Protein AF-A0A7S3V4F8-F1 (afdb_monomer_lite)

Secondary structure (DSSP, 8-state):
----------EEE--------S-S------PPPHHHHHHHHSSHHHHHHHHHTS-EEEEEEE------------S-TTTS------EEEEEEEE--TTS--SSEEEEEEEEEEEE-TTSSEEEEEEEEEEE-TT-SS-EEEEEEEEEEEEETTTEEEEEEEEEE-SPPSSTTHHHHHHHHHHHHHHHHHHHHHHHHS-S-----

pLDDT: mean 74.6, std 20.44, range [31.53, 96.88]

Foldseek 3Di:
DDPFDFDWDWDQDCLDDDPPDDDDDDPPPPPQALQNLLVLCQDQLLVVLLVVLAAFDWWDFDQDQPPPDPPVCVPDLPPDFDAPWRKTKIKGFHDDPQDPDHRKIKMWIKTFGTAHSVRQKTKIKIWMWIDDPVDPDIHTFKIKIWIWGQDVVRGITITIFMDTPDDDPDPPCRVVSRVVSRVSSVVSSCVSVVVVSDPDDDDD

Radius of gyration: 19.12 Å; chains: 1; bounding box: 37×50×63 Å

Structure (mmCIF, N/CA/C/O backbone):
data_AF-A0A7S3V4F8-F1
#
_entry.id   AF-A0A7S3V4F8-F1
#
loop_
_atom_site.group_PDB
_atom_site.id
_atom_site.type_symbol
_atom_site.label_atom_id
_atom_site.label_alt_id
_atom_site.label_comp_id
_atom_site.label_asym_id
_atom_site.label_entity_id
_atom_site.label_seq_id
_atom_site.pdbx_PDB_ins_code
_atom_site.Cartn_x
_atom_site.Cartn_y
_atom_site.Cartn_z
_atom_site.occupancy
_atom_site.B_iso_or_equiv
_atom_site.auth_seq_id
_atom_site.auth_comp_id
_atom_site.auth_asym_id
_atom_site.auth_atom_id
_atom_site.pdbx_PDB_model_num
ATOM 1 N N . MET A 1 1 ? 15.553 0.581 22.311 1.00 32.75 1 MET A N 1
ATOM 2 C CA . MET A 1 1 ? 16.187 0.552 20.976 1.00 32.75 1 MET A CA 1
ATOM 3 C C . MET A 1 1 ? 15.285 -0.262 20.060 1.00 32.75 1 MET A C 1
ATOM 5 O O . MET A 1 1 ? 15.054 -1.424 20.361 1.00 32.75 1 MET A O 1
ATOM 9 N N . ASN A 1 2 ? 14.688 0.353 19.035 1.00 31.88 2 ASN A N 1
ATOM 10 C CA . ASN A 1 2 ? 13.850 -0.362 18.067 1.00 31.88 2 ASN A CA 1
ATOM 11 C C . ASN A 1 2 ? 14.766 -1.037 17.042 1.00 31.88 2 ASN A C 1
ATOM 13 O O . ASN A 1 2 ? 15.431 -0.351 16.275 1.00 31.88 2 ASN A O 1
ATOM 17 N N . LEU A 1 3 ? 14.811 -2.368 17.051 1.00 31.53 3 LEU A N 1
ATOM 18 C CA . LEU A 1 3 ? 15.431 -3.153 15.988 1.00 31.53 3 LEU A CA 1
ATOM 19 C C . LEU A 1 3 ? 14.469 -3.162 14.796 1.00 31.53 3 LEU A C 1
ATOM 21 O O . LEU A 1 3 ? 13.492 -3.911 14.777 1.00 31.53 3 LEU A O 1
ATOM 25 N N . THR A 1 4 ? 14.712 -2.296 13.817 1.00 36.91 4 THR A N 1
ATOM 26 C CA . THR A 1 4 ? 14.101 -2.394 12.491 1.00 36.91 4 THR A CA 1
ATOM 27 C C . THR A 1 4 ? 14.706 -3.605 11.789 1.00 36.91 4 THR A C 1
ATOM 29 O O . THR A 1 4 ? 15.822 -3.570 11.281 1.00 36.91 4 THR A O 1
ATOM 32 N N . SER A 1 5 ? 13.986 -4.726 11.807 1.00 36.00 5 SER A N 1
ATOM 33 C CA . SER A 1 5 ? 14.316 -5.866 10.955 1.00 36.00 5 SER A CA 1
ATOM 34 C C . SER A 1 5 ? 13.999 -5.472 9.513 1.00 36.00 5 SER A C 1
ATOM 36 O O . SER A 1 5 ? 12.834 -5.308 9.154 1.00 36.00 5 SER A O 1
ATOM 38 N N . VAL A 1 6 ? 15.042 -5.252 8.713 1.00 33.81 6 VAL A N 1
ATOM 39 C CA . VAL A 1 6 ? 14.922 -5.017 7.273 1.00 33.81 6 VAL A CA 1
ATOM 40 C C . VAL A 1 6 ? 14.965 -6.381 6.599 1.00 33.81 6 VAL A C 1
ATOM 42 O O . VAL A 1 6 ? 16.020 -7.004 6.512 1.00 33.81 6 VAL A O 1
ATOM 45 N N . MET A 1 7 ? 13.807 -6.874 6.168 1.00 34.69 7 MET A N 1
ATOM 46 C CA . MET A 1 7 ? 13.731 -8.048 5.306 1.00 34.69 7 MET A CA 1
ATOM 47 C C . MET A 1 7 ? 13.745 -7.544 3.864 1.00 34.69 7 MET A C 1
ATOM 49 O O . MET A 1 7 ? 12.785 -6.926 3.425 1.00 34.69 7 MET A O 1
ATOM 53 N N . MET A 1 8 ? 14.859 -7.745 3.163 1.00 33.97 8 MET A N 1
ATOM 54 C CA . MET A 1 8 ? 14.978 -7.423 1.743 1.00 33.97 8 MET A CA 1
ATOM 55 C C . MET A 1 8 ? 14.565 -8.671 0.957 1.00 33.97 8 MET A C 1
ATOM 57 O O . MET A 1 8 ? 15.314 -9.645 0.908 1.00 33.97 8 MET A O 1
ATOM 61 N N . ILE A 1 9 ? 13.356 -8.674 0.396 1.00 37.34 9 ILE A N 1
ATOM 62 C CA . ILE A 1 9 ? 12.974 -9.637 -0.642 1.00 37.34 9 ILE A CA 1
ATOM 63 C C . ILE A 1 9 ? 13.172 -8.931 -1.979 1.00 37.34 9 ILE A C 1
ATOM 65 O O . ILE A 1 9 ? 12.583 -7.882 -2.212 1.00 37.34 9 ILE A O 1
ATOM 69 N N . THR A 1 10 ? 13.992 -9.506 -2.855 1.00 38.84 10 THR A N 1
ATOM 70 C CA . THR A 1 10 ? 14.096 -9.059 -4.245 1.00 38.84 10 THR A CA 1
ATOM 71 C C . THR A 1 10 ? 13.066 -9.824 -5.064 1.00 38.84 10 THR A C 1
ATOM 73 O O . THR A 1 10 ? 13.239 -11.015 -5.320 1.00 38.84 10 THR A O 1
ATOM 76 N N . ILE A 1 11 ? 11.989 -9.153 -5.468 1.00 40.69 11 ILE A N 1
ATOM 77 C CA . ILE A 1 11 ? 11.059 -9.689 -6.466 1.00 40.69 11 ILE A CA 1
ATOM 78 C C . ILE A 1 11 ? 11.562 -9.235 -7.835 1.00 40.69 11 ILE A C 1
ATOM 80 O O . ILE A 1 11 ? 11.620 -8.037 -8.102 1.00 40.69 11 ILE A O 1
ATOM 84 N N . THR A 1 12 ? 11.954 -10.187 -8.682 1.00 43.12 12 THR A N 1
ATOM 85 C CA . THR A 1 12 ? 12.305 -9.930 -10.082 1.00 43.12 12 THR A CA 1
ATOM 86 C C . THR A 1 12 ? 11.068 -10.165 -10.935 1.00 43.12 12 THR A C 1
ATOM 88 O O . THR A 1 12 ? 10.694 -11.311 -11.184 1.00 43.12 12 THR A O 1
ATOM 91 N N . VAL A 1 13 ? 10.425 -9.087 -11.383 1.00 43.47 13 VAL A N 1
ATOM 92 C CA . VAL A 1 13 ? 9.388 -9.188 -12.416 1.00 43.47 13 VAL A CA 1
ATOM 93 C C . VAL A 1 13 ? 10.090 -9.137 -13.767 1.00 43.47 13 VAL A C 1
ATOM 95 O O . VAL A 1 13 ? 10.493 -8.069 -14.232 1.00 43.47 13 VAL A O 1
ATOM 98 N N . VAL A 1 14 ? 10.263 -10.304 -14.392 1.00 42.47 14 VAL A N 1
ATOM 99 C CA . VAL A 1 14 ? 10.733 -10.386 -15.778 1.00 42.47 14 VAL A CA 1
ATOM 100 C C . VAL A 1 14 ? 9.547 -10.054 -16.675 1.00 42.47 14 VAL A C 1
ATOM 102 O O . VAL A 1 14 ? 8.737 -10.917 -17.005 1.00 42.47 14 VAL A O 1
ATOM 105 N N . VAL A 1 15 ? 9.420 -8.783 -17.049 1.00 45.84 15 VAL A N 1
ATOM 106 C CA . VAL A 1 15 ? 8.567 -8.409 -18.178 1.00 45.84 15 VAL A CA 1
ATOM 107 C C . VAL A 1 15 ? 9.266 -8.965 -19.416 1.00 45.84 15 VAL A C 1
ATOM 109 O O . VAL A 1 15 ? 10.414 -8.605 -19.674 1.00 45.84 15 VAL A O 1
ATOM 112 N N . GLY A 1 16 ? 8.631 -9.922 -20.099 1.00 39.41 16 GLY A N 1
ATOM 113 C CA . GLY A 1 16 ? 9.233 -10.645 -21.221 1.00 39.41 16 GLY A CA 1
ATOM 114 C C . GLY A 1 16 ? 9.898 -9.696 -22.217 1.00 39.41 16 GLY A C 1
ATOM 115 O O . GLY A 1 16 ? 9.325 -8.664 -22.571 1.00 39.41 16 GLY A O 1
ATOM 116 N N . ALA A 1 17 ? 11.122 -10.034 -22.629 1.00 43.44 17 ALA A N 1
ATOM 117 C CA . ALA A 1 17 ? 11.846 -9.296 -23.652 1.00 43.44 17 ALA A CA 1
ATOM 118 C C . ALA A 1 17 ? 10.975 -9.219 -24.913 1.00 43.44 17 ALA A C 1
ATOM 120 O O . ALA A 1 17 ? 10.603 -10.241 -25.484 1.00 43.44 17 ALA A O 1
ATOM 121 N N . PHE A 1 18 ? 10.598 -8.003 -25.298 1.00 43.12 18 PHE A N 1
ATOM 122 C CA . PHE A 1 18 ? 9.843 -7.764 -26.517 1.00 43.12 18 PHE A CA 1
ATOM 123 C C . PHE A 1 18 ? 10.835 -7.794 -27.681 1.00 43.12 18 PHE A C 1
ATOM 125 O O . PHE A 1 18 ? 11.724 -6.942 -27.746 1.00 43.12 18 PHE A O 1
ATOM 132 N N . ASP A 1 19 ? 10.723 -8.787 -28.565 1.00 41.59 19 ASP A N 1
ATOM 133 C CA . ASP A 1 19 ? 11.557 -8.879 -29.763 1.00 41.59 19 ASP A CA 1
ATOM 134 C C . ASP A 1 19 ? 11.310 -7.652 -30.652 1.00 41.59 19 ASP A C 1
ATOM 136 O O . ASP A 1 19 ? 10.277 -7.504 -31.306 1.00 41.59 19 ASP A O 1
ATOM 140 N N . ALA A 1 20 ? 12.274 -6.731 -30.650 1.00 46.78 20 ALA A N 1
ATOM 141 C CA . ALA A 1 20 ? 12.221 -5.441 -31.335 1.00 46.78 20 ALA A CA 1
ATOM 142 C C . ALA A 1 20 ? 12.502 -5.558 -32.847 1.00 46.78 20 ALA A C 1
ATOM 144 O O . ALA A 1 20 ? 13.250 -4.762 -33.413 1.00 46.78 20 ALA A O 1
ATOM 145 N N . ALA A 1 21 ? 11.933 -6.565 -33.509 1.00 48.44 21 ALA A N 1
ATOM 146 C CA . ALA A 1 21 ? 12.265 -6.913 -34.884 1.00 48.44 21 ALA A CA 1
ATOM 147 C C . ALA A 1 21 ? 11.055 -6.866 -35.828 1.00 48.44 21 ALA A C 1
ATOM 149 O O . ALA A 1 21 ? 10.835 -7.821 -36.554 1.00 48.44 21 ALA A O 1
ATOM 150 N N . THR A 1 22 ? 10.308 -5.755 -35.878 1.00 48.31 22 THR A N 1
ATOM 151 C CA . THR A 1 22 ? 9.497 -5.397 -37.065 1.00 48.31 22 THR A CA 1
ATOM 152 C C . THR A 1 22 ? 9.082 -3.915 -37.090 1.00 48.31 22 THR A C 1
ATOM 154 O O . THR A 1 22 ? 8.238 -3.496 -36.308 1.00 48.31 22 THR A O 1
ATOM 157 N N . SER A 1 23 ? 9.617 -3.183 -38.078 1.00 42.44 23 SER A N 1
ATOM 158 C CA . SER A 1 23 ? 8.915 -2.237 -38.975 1.00 42.44 23 SER A CA 1
ATOM 159 C C . SER A 1 23 ? 8.324 -0.914 -38.434 1.00 42.44 23 SER A C 1
ATOM 161 O O . SER A 1 23 ? 7.147 -0.830 -38.096 1.00 42.44 23 SER A O 1
ATOM 163 N N . ASP A 1 24 ? 9.125 0.157 -38.501 1.00 48.34 24 ASP A N 1
ATOM 164 C CA . ASP A 1 24 ? 8.878 1.474 -39.141 1.00 48.34 24 ASP A CA 1
ATOM 165 C C . ASP A 1 24 ? 7.510 2.189 -39.083 1.00 48.34 24 ASP A C 1
ATOM 167 O O . ASP A 1 24 ? 7.263 3.065 -39.902 1.00 48.34 24 ASP A O 1
ATOM 171 N N . HIS A 1 25 ? 6.659 1.951 -38.084 1.00 48.62 25 HIS A N 1
ATOM 172 C CA . HIS A 1 25 ? 5.619 2.900 -37.636 1.00 48.62 25 HIS A CA 1
ATOM 173 C C . HIS A 1 25 ? 5.329 2.687 -36.139 1.00 48.62 25 HIS A C 1
ATOM 175 O O . HIS A 1 25 ? 4.234 2.313 -35.721 1.00 48.62 25 HIS A O 1
ATOM 181 N N . PHE A 1 26 ? 6.348 2.890 -35.300 1.00 44.06 26 PHE A N 1
ATOM 182 C CA . PHE A 1 26 ? 6.209 2.752 -33.852 1.00 44.06 26 PHE A CA 1
ATOM 183 C C . PHE A 1 26 ? 5.541 3.992 -33.243 1.00 44.06 26 PHE A C 1
ATOM 185 O O . PHE A 1 26 ? 6.190 5.006 -32.987 1.00 44.06 26 PHE A O 1
ATOM 192 N N . ASN A 1 27 ? 4.254 3.864 -32.901 1.00 43.91 27 ASN A N 1
ATOM 193 C CA . ASN A 1 27 ? 3.774 4.419 -31.635 1.00 43.91 27 ASN A CA 1
ATOM 194 C C . ASN A 1 27 ? 4.761 3.931 -30.573 1.00 43.91 27 ASN A C 1
ATOM 196 O O . ASN A 1 27 ? 4.851 2.723 -30.355 1.00 43.91 27 ASN A O 1
ATOM 200 N N . SER A 1 28 ? 5.569 4.825 -29.999 1.00 41.53 28 SER A N 1
ATOM 201 C CA . SER A 1 28 ? 6.574 4.439 -29.013 1.00 41.53 28 SER A CA 1
ATOM 202 C C . SER A 1 28 ? 5.866 3.708 -27.877 1.00 41.53 28 SER A C 1
ATOM 204 O O . SER A 1 28 ? 5.164 4.329 -27.078 1.00 41.53 28 SER A O 1
ATOM 206 N N . ILE A 1 29 ? 6.013 2.385 -27.827 1.00 44.19 29 ILE A N 1
ATOM 207 C CA . ILE A 1 29 ? 5.619 1.597 -26.670 1.00 44.19 29 ILE A CA 1
ATOM 208 C C . ILE A 1 29 ? 6.598 2.031 -25.589 1.00 44.19 29 ILE A C 1
ATOM 210 O O . ILE A 1 29 ? 7.749 1.597 -25.557 1.00 44.19 29 ILE A O 1
ATOM 214 N N . THR A 1 30 ? 6.182 3.009 -24.790 1.00 53.25 30 THR A N 1
ATOM 215 C CA . THR A 1 30 ? 6.972 3.535 -23.688 1.00 53.25 30 THR A CA 1
ATOM 216 C C . THR A 1 30 ? 7.234 2.363 -22.759 1.00 53.25 30 THR A C 1
ATOM 218 O O . THR A 1 30 ? 6.304 1.876 -22.116 1.00 53.25 30 THR A O 1
ATOM 221 N N . ILE A 1 31 ? 8.480 1.876 -22.728 1.00 54.66 31 ILE A N 1
ATOM 222 C CA . ILE A 1 31 ? 8.911 0.895 -21.730 1.00 54.66 31 ILE A CA 1
ATOM 223 C C . ILE A 1 31 ? 8.484 1.483 -20.381 1.00 54.66 31 ILE A C 1
ATOM 225 O O . ILE A 1 31 ? 8.851 2.633 -20.108 1.00 54.66 31 ILE A O 1
ATOM 229 N N . PRO A 1 32 ? 7.649 0.787 -19.587 1.00 64.94 32 PRO A N 1
ATOM 230 C CA . PRO A 1 32 ? 7.210 1.326 -18.311 1.00 64.94 32 PRO A CA 1
ATOM 231 C C . PRO A 1 32 ? 8.466 1.639 -17.501 1.00 64.94 32 PRO A C 1
ATOM 233 O O . PRO A 1 32 ? 9.297 0.768 -17.318 1.00 64.94 32 PRO A O 1
ATOM 236 N N . ASP A 1 33 ? 8.674 2.881 -17.084 1.00 82.12 33 ASP A N 1
ATOM 237 C CA . ASP A 1 33 ? 9.713 3.193 -16.110 1.00 82.12 33 ASP A CA 1
ATOM 238 C C . ASP A 1 33 ? 9.155 2.937 -14.698 1.00 82.12 33 ASP A C 1
ATOM 240 O O . ASP A 1 33 ? 7.952 2.717 -14.508 1.00 82.12 33 ASP A O 1
ATOM 244 N N . ALA A 1 34 ? 10.018 2.952 -13.677 1.00 89.31 34 ALA A N 1
ATOM 245 C CA . ALA A 1 34 ? 9.582 2.753 -12.291 1.00 89.31 34 ALA A CA 1
ATOM 246 C C . ALA A 1 34 ? 8.480 3.756 -11.886 1.00 89.31 34 ALA A C 1
ATOM 248 O O . ALA A 1 34 ? 7.592 3.434 -11.096 1.00 89.31 34 ALA A O 1
ATOM 249 N N . LYS A 1 35 ? 8.492 4.951 -12.488 1.00 89.12 35 LYS A N 1
ATOM 250 C CA . LYS A 1 35 ? 7.454 5.975 -12.343 1.00 89.12 35 LYS A CA 1
ATOM 251 C C . LYS A 1 35 ? 6.098 5.536 -12.889 1.00 89.12 35 LYS A C 1
ATOM 253 O O . LYS A 1 35 ? 5.107 5.704 -12.182 1.00 89.12 35 LYS A O 1
ATOM 258 N N . ASN A 1 36 ? 6.021 4.968 -14.087 1.00 87.50 36 ASN A N 1
ATOM 259 C CA . ASN A 1 36 ? 4.764 4.478 -14.652 1.00 87.50 36 ASN A CA 1
ATOM 260 C C . ASN A 1 36 ? 4.178 3.333 -13.816 1.00 87.50 36 ASN A C 1
ATOM 262 O O . ASN A 1 36 ? 2.968 3.302 -13.600 1.00 87.50 36 ASN A O 1
ATOM 266 N N . ILE A 1 37 ? 5.022 2.448 -13.275 1.00 90.88 37 ILE A N 1
ATOM 267 C CA . ILE A 1 37 ? 4.577 1.397 -12.346 1.00 90.88 37 ILE A CA 1
ATOM 268 C C . ILE A 1 37 ? 4.029 2.014 -11.062 1.00 90.88 37 ILE A C 1
ATOM 270 O O . ILE A 1 37 ? 2.928 1.669 -10.643 1.00 90.88 37 ILE A O 1
ATOM 274 N N . ALA A 1 38 ? 4.747 2.962 -10.459 1.00 92.38 38 ALA A N 1
ATOM 275 C CA . ALA A 1 38 ? 4.284 3.645 -9.255 1.00 92.38 38 ALA A CA 1
ATOM 276 C C . ALA A 1 38 ? 2.954 4.383 -9.471 1.00 92.38 38 ALA A C 1
ATOM 278 O O . ALA A 1 38 ? 2.088 4.352 -8.600 1.00 92.38 38 ALA A O 1
ATOM 279 N N . LEU A 1 39 ? 2.778 5.022 -10.632 1.00 89.56 39 LEU A N 1
ATOM 280 C CA . LEU A 1 39 ? 1.524 5.667 -11.024 1.00 89.56 39 LEU A CA 1
ATOM 281 C C . LEU A 1 39 ? 0.391 4.649 -11.184 1.00 89.56 39 LEU A C 1
ATOM 283 O O . LEU A 1 39 ? -0.700 4.885 -10.675 1.00 89.56 39 LEU A O 1
ATOM 287 N N . ALA A 1 40 ? 0.651 3.509 -11.830 1.00 90.69 40 ALA A N 1
ATOM 288 C CA . ALA A 1 40 ? -0.330 2.436 -11.978 1.00 90.69 40 ALA A CA 1
ATOM 289 C C . ALA A 1 40 ? -0.710 1.810 -10.627 1.00 90.69 40 ALA A C 1
ATOM 291 O O . ALA A 1 40 ? -1.879 1.519 -10.390 1.00 90.69 40 ALA A O 1
ATOM 292 N N . MET A 1 41 ? 0.255 1.632 -9.721 1.00 92.25 41 MET A N 1
ATOM 293 C CA . MET A 1 41 ? -0.001 1.168 -8.356 1.00 92.25 41 MET A CA 1
ATOM 294 C C . MET A 1 41 ? -0.758 2.212 -7.536 1.00 92.25 41 MET A C 1
ATOM 296 O O . MET A 1 41 ? -1.568 1.853 -6.693 1.00 92.25 41 MET A O 1
ATOM 300 N N . ASN A 1 42 ? -0.553 3.505 -7.783 1.00 91.12 42 ASN A N 1
ATOM 301 C CA . ASN A 1 42 ? -1.315 4.581 -7.154 1.00 91.12 42 ASN A CA 1
ATOM 302 C C . ASN A 1 42 ? -2.689 4.775 -7.821 1.00 91.12 42 ASN A C 1
ATOM 304 O O . ASN A 1 42 ? -3.035 5.865 -8.274 1.00 91.12 42 ASN A O 1
ATOM 308 N N . SER A 1 43 ? -3.457 3.689 -7.889 1.00 88.44 43 SER A N 1
ATOM 309 C CA . SER A 1 43 ? -4.775 3.614 -8.511 1.00 88.44 43 SER A CA 1
ATOM 310 C C . SER A 1 43 ? -5.804 3.001 -7.568 1.00 88.44 43 SER A C 1
ATOM 312 O O . SER A 1 43 ? -5.481 2.360 -6.560 1.00 88.44 43 SER A O 1
ATOM 314 N N . LYS A 1 44 ? -7.080 3.183 -7.912 1.00 87.50 44 LYS A N 1
ATOM 315 C CA . LYS A 1 44 ? -8.192 2.552 -7.200 1.00 87.50 44 LYS A CA 1
ATOM 316 C C . LYS A 1 44 ? -8.128 1.029 -7.324 1.00 87.50 44 LYS A C 1
ATOM 318 O O . LYS A 1 44 ? -8.393 0.336 -6.348 1.00 87.50 44 LYS A O 1
ATOM 323 N N . GLU A 1 45 ? -7.767 0.523 -8.495 1.00 89.69 45 GLU A N 1
ATOM 324 C CA . GLU A 1 45 ? -7.726 -0.900 -8.831 1.00 89.69 45 GLU A CA 1
ATOM 325 C C . GLU A 1 45 ? -6.679 -1.635 -7.987 1.00 89.69 45 GLU A C 1
ATOM 327 O O . GLU A 1 45 ? -6.954 -2.699 -7.433 1.00 89.69 45 GLU A O 1
ATOM 332 N N . PHE A 1 46 ? -5.500 -1.036 -7.803 1.00 92.44 46 PHE A N 1
ATOM 333 C CA . PHE A 1 46 ? -4.493 -1.592 -6.903 1.00 92.44 46 PHE A CA 1
ATOM 334 C C . PHE A 1 46 ? -4.962 -1.584 -5.441 1.00 92.44 46 PHE A C 1
ATOM 336 O O . PHE A 1 46 ? -4.785 -2.571 -4.729 1.00 92.44 46 PHE A O 1
ATOM 343 N N . LEU A 1 47 ? -5.588 -0.495 -4.977 1.00 90.69 47 LEU A N 1
ATOM 344 C CA . LEU A 1 47 ? -6.133 -0.424 -3.617 1.00 90.69 47 LEU A CA 1
ATOM 345 C C . LEU A 1 47 ? -7.247 -1.452 -3.380 1.00 90.69 47 LEU A C 1
ATOM 347 O O . LEU A 1 47 ? -7.307 -2.030 -2.296 1.00 90.69 47 LEU A O 1
ATOM 351 N N . GLN A 1 48 ? -8.092 -1.708 -4.380 1.00 88.56 48 GLN A N 1
ATOM 352 C CA . GLN A 1 48 ? -9.088 -2.782 -4.360 1.00 88.56 48 GLN A CA 1
ATOM 353 C C . GLN A 1 48 ? -8.429 -4.139 -4.174 1.00 88.56 48 GLN A C 1
ATOM 355 O O . GLN A 1 48 ? -8.805 -4.885 -3.273 1.00 88.56 48 GLN A O 1
ATOM 360 N N . GLU A 1 49 ? -7.399 -4.436 -4.961 1.00 91.00 49 GLU A N 1
ATOM 361 C CA . GLU A 1 49 ? -6.682 -5.701 -4.841 1.00 91.00 49 GLU A CA 1
ATOM 362 C C . GLU A 1 49 ? -5.985 -5.837 -3.479 1.00 91.00 49 GLU A C 1
ATOM 364 O O . GLU A 1 49 ? -6.048 -6.889 -2.839 1.00 91.00 49 GLU A O 1
ATOM 369 N N . LEU A 1 50 ? -5.396 -4.749 -2.976 1.00 91.94 50 LEU A N 1
ATOM 370 C CA . LEU A 1 50 ? -4.786 -4.710 -1.652 1.00 91.94 50 LEU A CA 1
ATOM 371 C C . LEU A 1 50 ? -5.802 -4.983 -0.541 1.00 91.94 50 LEU A C 1
ATOM 373 O O . LEU A 1 50 ? -5.470 -5.709 0.394 1.00 91.94 50 LEU A O 1
ATOM 377 N N . VAL A 1 51 ? -7.001 -4.394 -0.609 1.00 89.44 51 VAL A N 1
ATOM 378 C CA . VAL A 1 51 ? -8.073 -4.568 0.387 1.00 89.44 51 VAL A CA 1
ATOM 379 C C . VAL A 1 51 ? -8.718 -5.946 0.281 1.00 89.44 51 VAL A C 1
ATOM 381 O O . VAL A 1 51 ? -8.931 -6.569 1.316 1.00 89.44 51 VAL A O 1
ATOM 384 N N . ARG A 1 52 ? -8.915 -6.479 -0.930 1.00 88.06 52 ARG A N 1
ATOM 385 C CA . ARG A 1 52 ? -9.455 -7.827 -1.179 1.00 88.06 52 ARG A CA 1
ATOM 386 C C . ARG A 1 52 ? -8.637 -8.926 -0.496 1.00 88.06 52 ARG A C 1
ATOM 388 O O . ARG A 1 52 ? -9.179 -9.941 -0.065 1.00 88.06 52 ARG A O 1
ATOM 395 N N . LEU A 1 53 ? -7.322 -8.735 -0.385 1.00 89.62 53 LEU A N 1
ATOM 396 C CA . LEU A 1 53 ? -6.417 -9.655 0.317 1.00 89.62 53 LEU A CA 1
ATOM 397 C C . LEU A 1 53 ? -6.483 -9.527 1.850 1.00 89.62 53 LEU A C 1
ATOM 399 O O . LEU A 1 53 ? -5.866 -10.316 2.574 1.00 89.62 53 LEU A O 1
ATOM 403 N N . LYS A 1 54 ? -7.234 -8.551 2.365 1.00 85.06 54 LYS A N 1
ATOM 404 C CA . LYS A 1 54 ? -7.533 -8.365 3.783 1.00 85.06 54 LYS A CA 1
ATOM 405 C C . LYS A 1 54 ? -8.931 -8.931 4.030 1.00 85.06 54 LYS A C 1
ATOM 407 O O . LYS A 1 54 ? -9.886 -8.513 3.397 1.00 85.06 54 L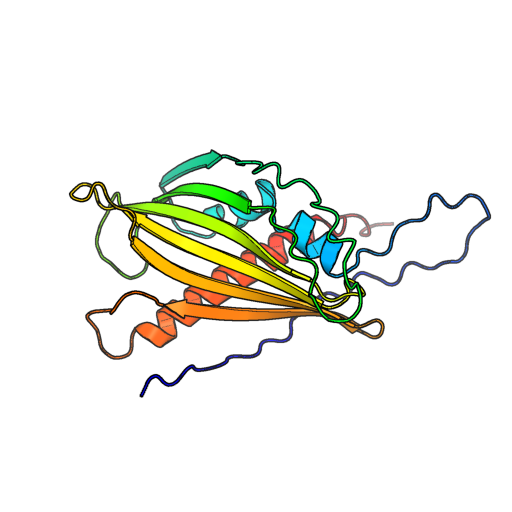YS A O 1
ATOM 412 N N . ASP A 1 55 ? -9.054 -9.872 4.964 1.00 74.00 55 ASP A N 1
ATOM 413 C CA . ASP A 1 55 ? -10.341 -10.446 5.398 1.00 74.00 55 ASP A CA 1
ATOM 414 C C . ASP A 1 55 ? -11.307 -9.339 5.896 1.00 74.00 55 ASP A C 1
ATOM 416 O O . ASP A 1 55 ? -11.235 -8.895 7.050 1.00 74.00 55 ASP A O 1
ATOM 420 N N . THR A 1 56 ? -12.145 -8.825 4.991 1.00 76.00 56 THR A N 1
ATOM 421 C CA . THR A 1 56 ? -12.983 -7.622 5.137 1.00 76.00 56 THR A CA 1
ATOM 422 C C . THR A 1 56 ? -14.443 -7.935 4.806 1.00 76.00 56 THR A C 1
ATOM 424 O O . THR A 1 56 ? -14.750 -8.972 4.223 1.00 76.00 56 THR A O 1
ATOM 427 N N . VAL A 1 57 ? -15.364 -7.092 5.287 1.00 62.97 57 VAL A N 1
ATOM 428 C CA . VAL A 1 57 ? -16.817 -7.350 5.192 1.00 62.97 57 VAL A CA 1
ATOM 429 C C . VAL A 1 57 ? -17.549 -6.227 4.453 1.00 62.97 57 VAL A C 1
ATOM 431 O O . VAL A 1 57 ? -18.500 -6.517 3.739 1.00 62.97 57 VAL A O 1
ATOM 434 N N . ASP A 1 58 ? -17.080 -4.977 4.566 1.00 63.47 58 ASP A N 1
ATOM 435 C CA . ASP A 1 58 ? -17.661 -3.819 3.872 1.00 63.47 58 ASP A CA 1
ATOM 436 C C . ASP A 1 58 ? -16.550 -2.924 3.301 1.00 63.47 58 ASP A C 1
ATOM 438 O O . 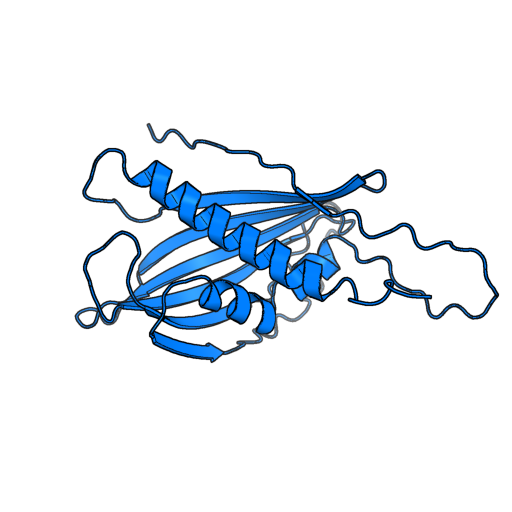ASP A 1 58 ? -15.567 -2.649 3.992 1.00 63.47 58 ASP A O 1
ATOM 442 N N . GLU A 1 59 ? -16.710 -2.405 2.082 1.00 64.81 59 GLU A N 1
ATOM 443 C CA . GLU A 1 59 ? -15.663 -1.647 1.378 1.00 64.81 59 GLU A CA 1
ATOM 444 C C . GLU A 1 59 ? -16.228 -0.396 0.692 1.00 64.81 59 GLU A C 1
ATOM 446 O O . GLU A 1 59 ? -17.275 -0.458 0.046 1.00 64.81 59 GLU A O 1
ATOM 451 N N . VAL A 1 60 ? -15.535 0.747 0.798 1.00 67.06 60 VAL A N 1
ATOM 452 C CA . VAL A 1 60 ? -15.892 1.980 0.084 1.00 67.06 60 VAL A CA 1
ATOM 453 C C . VAL A 1 60 ? -14.655 2.707 -0.459 1.00 67.06 60 VAL A C 1
ATOM 455 O O . VAL A 1 60 ? -13.751 3.119 0.265 1.00 67.06 60 VAL A O 1
ATOM 458 N N . TYR A 1 61 ? -14.625 2.909 -1.772 1.00 64.50 61 TYR A N 1
ATOM 459 C CA . TYR A 1 61 ? -13.452 3.410 -2.489 1.00 64.50 61 TYR A CA 1
ATOM 460 C C . TYR A 1 61 ? -13.629 4.864 -2.916 1.00 64.50 61 TYR A C 1
ATOM 462 O O . TYR A 1 61 ? -14.640 5.197 -3.536 1.00 64.50 61 TYR A O 1
ATOM 470 N N . TYR A 1 62 ? -12.618 5.702 -2.674 1.00 66.94 62 TYR A N 1
ATOM 471 C CA . TYR A 1 62 ? -12.637 7.112 -3.062 1.00 66.94 62 TYR A CA 1
ATOM 472 C C . TYR A 1 62 ? -11.269 7.550 -3.577 1.00 66.94 62 TYR A C 1
ATOM 474 O O . TYR A 1 62 ? -10.296 7.585 -2.834 1.00 66.94 62 TYR A O 1
ATOM 482 N N . GLN A 1 63 ? -11.188 7.952 -4.838 1.00 60.28 63 GLN A N 1
ATOM 483 C CA . GLN A 1 63 ? -9.977 8.583 -5.341 1.00 60.28 63 GLN A CA 1
ATOM 484 C C . GLN A 1 63 ? -10.093 10.092 -5.142 1.00 60.28 63 GLN A C 1
ATOM 486 O O . GLN A 1 63 ? -10.851 10.762 -5.842 1.00 60.28 63 GLN A O 1
ATOM 491 N N . GLU A 1 64 ? -9.361 10.623 -4.170 1.00 62.09 64 GLU A N 1
ATOM 492 C CA . GLU A 1 64 ? -9.214 12.064 -4.019 1.00 62.09 64 GLU A CA 1
ATOM 493 C C . GLU A 1 64 ? -8.042 12.499 -4.895 1.00 62.09 64 GLU A C 1
ATOM 495 O O . GLU A 1 64 ? -6.880 12.381 -4.523 1.00 62.09 64 GLU A O 1
ATOM 500 N N . ASN A 1 65 ? -8.347 12.952 -6.111 1.00 55.34 65 ASN A N 1
ATOM 501 C CA . ASN A 1 65 ? -7.352 13.631 -6.926 1.00 55.34 65 ASN A CA 1
ATOM 502 C C . ASN A 1 65 ? -7.112 14.999 -6.295 1.00 55.34 65 ASN A C 1
ATOM 504 O O . ASN A 1 65 ? -7.711 15.990 -6.725 1.00 55.34 65 ASN A O 1
ATOM 508 N N . ASP A 1 66 ? -6.233 15.063 -5.296 1.00 54.53 66 ASP A N 1
ATOM 509 C CA . ASP A 1 66 ? -5.567 16.314 -4.984 1.00 54.53 66 ASP A CA 1
ATOM 510 C C . ASP A 1 66 ? -4.877 16.731 -6.282 1.00 54.53 66 ASP A C 1
ATOM 512 O O . ASP A 1 66 ? -3.870 16.155 -6.701 1.00 54.53 66 ASP A O 1
ATOM 516 N N . LYS A 1 67 ? -5.501 17.676 -6.998 1.00 46.47 67 LYS A N 1
ATOM 517 C CA . LYS A 1 67 ? -4.920 18.339 -8.162 1.00 46.47 67 LYS A CA 1
ATOM 518 C C . LYS A 1 67 ? -3.749 19.147 -7.645 1.00 46.47 67 LYS A 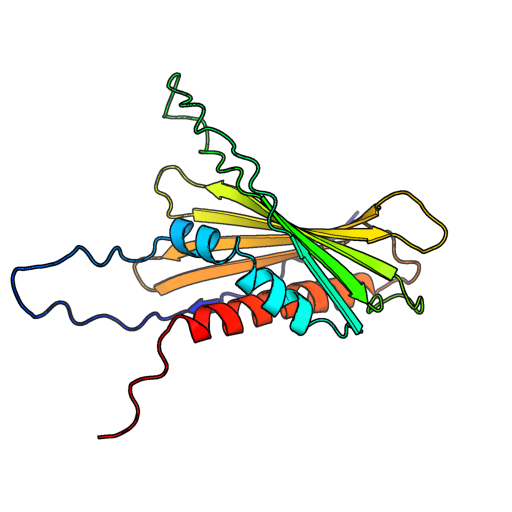C 1
ATOM 520 O O . LYS A 1 67 ? -3.837 20.360 -7.474 1.00 46.47 67 LYS A O 1
ATOM 525 N N . ILE A 1 68 ? -2.651 18.471 -7.372 1.00 49.91 68 ILE A N 1
ATOM 526 C CA . ILE A 1 68 ? -1.405 19.149 -7.137 1.00 49.91 68 ILE A CA 1
ATOM 527 C C . ILE A 1 68 ? -0.961 19.530 -8.526 1.00 49.91 68 ILE A C 1
ATOM 529 O O . ILE A 1 68 ? -0.578 18.690 -9.344 1.00 49.91 68 ILE A O 1
ATOM 533 N N . GLY A 1 69 ? -1.153 20.816 -8.824 1.00 44.72 69 GLY A N 1
ATOM 534 C CA . GLY A 1 69 ? -0.495 21.422 -9.956 1.00 44.72 69 GLY A CA 1
ATOM 535 C C . GLY A 1 69 ? 0.947 20.944 -9.928 1.00 44.72 69 GLY A C 1
ATOM 536 O O . GLY A 1 69 ? 1.567 20.896 -8.862 1.00 44.72 69 GLY A O 1
ATOM 537 N N . LEU A 1 70 ? 1.480 20.570 -11.090 1.00 48.69 70 LEU A N 1
ATOM 538 C CA . LEU A 1 70 ? 2.901 20.767 -11.300 1.00 48.69 70 LEU A CA 1
ATOM 539 C C . LEU A 1 70 ? 3.133 22.254 -11.004 1.00 48.69 70 LEU A C 1
ATOM 541 O O . LEU A 1 70 ? 3.042 23.090 -11.899 1.00 48.69 70 LEU A O 1
ATOM 545 N N . GLU A 1 71 ? 3.364 22.616 -9.743 1.00 50.22 71 GLU A N 1
ATOM 546 C CA . GLU A 1 71 ? 4.124 23.803 -9.440 1.00 50.22 71 GLU A CA 1
ATOM 547 C C . GLU A 1 71 ? 5.470 23.475 -10.046 1.00 50.22 71 GLU A C 1
ATOM 549 O O . GLU A 1 71 ? 6.274 22.711 -9.513 1.00 50.22 71 GLU A O 1
ATOM 554 N N . SER A 1 72 ? 5.623 23.950 -11.273 1.00 49.09 72 SER A N 1
ATOM 555 C CA . SER A 1 72 ? 6.859 24.014 -11.999 1.00 49.09 72 SER A CA 1
ATOM 556 C C . SER A 1 72 ? 7.827 24.774 -11.099 1.00 49.09 72 SER A C 1
ATOM 558 O O . SER A 1 72 ? 7.917 25.999 -11.159 1.00 49.09 72 SER A O 1
ATOM 560 N N . GLN A 1 73 ? 8.507 24.054 -10.207 1.00 51.28 73 GLN A N 1
ATOM 561 C CA . GLN A 1 73 ? 9.654 24.546 -9.463 1.00 51.28 73 GLN A CA 1
ATOM 562 C C . GLN A 1 73 ? 10.768 24.746 -10.497 1.00 51.28 73 GLN A C 1
ATOM 564 O O . GLN A 1 73 ? 11.651 23.914 -10.671 1.00 51.28 73 GLN A O 1
ATOM 569 N N . ILE A 1 74 ? 10.671 25.843 -11.252 1.00 52.69 74 ILE A N 1
ATOM 570 C CA . ILE A 1 74 ? 11.630 26.272 -12.281 1.00 52.69 74 ILE A CA 1
ATOM 571 C C . ILE A 1 74 ? 12.915 26.821 -11.631 1.00 52.69 74 ILE A C 1
ATOM 573 O O . ILE A 1 74 ? 13.893 27.106 -12.314 1.00 52.69 74 ILE A O 1
ATOM 577 N N . LEU A 1 75 ? 12.988 26.910 -10.302 1.00 48.25 75 LEU A N 1
ATOM 578 C CA . LEU A 1 75 ? 14.179 27.378 -9.601 1.00 48.25 75 LEU A CA 1
ATOM 579 C C . LEU A 1 75 ? 14.976 26.197 -9.020 1.00 48.25 75 LEU A C 1
ATOM 581 O O . LEU A 1 75 ? 14.717 25.750 -7.910 1.00 48.25 75 LEU A O 1
ATOM 585 N N . ASN A 1 76 ? 15.981 25.754 -9.788 1.00 56.81 76 ASN A N 1
ATOM 586 C CA . ASN A 1 76 ? 17.030 24.754 -9.494 1.00 56.81 76 ASN A CA 1
ATOM 587 C C . ASN A 1 76 ? 16.692 23.257 -9.709 1.00 56.81 76 ASN A C 1
ATOM 589 O O . ASN A 1 76 ? 16.509 22.513 -8.745 1.00 56.81 76 ASN A O 1
ATOM 593 N N . PRO A 1 77 ? 16.761 22.763 -10.965 1.00 55.00 77 PRO A N 1
ATOM 594 C CA . PRO A 1 77 ? 16.508 21.358 -11.319 1.00 55.00 77 PRO A CA 1
ATOM 595 C C . PRO A 1 77 ? 17.548 20.340 -10.813 1.00 55.00 77 PRO A C 1
ATOM 597 O O . PRO A 1 77 ? 17.346 19.143 -11.002 1.00 55.00 77 PRO A O 1
ATOM 600 N N . LEU A 1 78 ? 18.656 20.772 -10.196 1.00 59.06 78 LEU A N 1
ATOM 601 C CA . LEU A 1 78 ? 19.779 19.870 -9.912 1.00 59.06 78 LEU A CA 1
ATOM 602 C C . LEU A 1 78 ? 19.739 19.191 -8.533 1.00 59.06 78 LEU A C 1
ATOM 604 O O . LEU A 1 78 ? 20.370 18.153 -8.377 1.00 59.06 78 LEU A O 1
ATOM 608 N N . ASN A 1 79 ? 19.006 19.732 -7.550 1.00 61.34 79 ASN A N 1
ATOM 609 C CA . ASN A 1 79 ? 19.148 19.287 -6.152 1.00 61.34 79 ASN A CA 1
ATOM 610 C C . ASN A 1 79 ? 17.847 18.882 -5.442 1.00 61.34 79 ASN A C 1
ATOM 612 O O . ASN A 1 79 ? 17.925 18.394 -4.317 1.00 61.34 79 ASN A O 1
ATOM 616 N N . ASN A 1 80 ? 16.672 19.044 -6.062 1.00 57.34 80 ASN A N 1
ATOM 617 C CA . ASN A 1 80 ? 15.401 18.707 -5.418 1.00 57.34 80 ASN A CA 1
ATOM 618 C C . ASN A 1 80 ? 14.703 17.538 -6.133 1.00 57.34 80 ASN A C 1
ATOM 620 O O . ASN A 1 80 ? 14.434 17.640 -7.332 1.00 57.34 80 ASN A O 1
ATOM 624 N N . PRO A 1 81 ? 14.385 16.434 -5.429 1.00 62.22 81 PRO A N 1
ATOM 625 C CA . PRO A 1 81 ? 13.596 15.352 -6.003 1.00 62.22 81 PRO A CA 1
ATOM 626 C C . PRO A 1 81 ? 12.200 15.858 -6.390 1.00 62.22 81 PRO A C 1
ATOM 628 O O . PRO A 1 81 ? 11.560 16.601 -5.639 1.00 62.22 81 PRO A O 1
ATOM 631 N N . LEU A 1 82 ? 11.724 15.444 -7.568 1.00 63.03 82 LEU A N 1
ATOM 632 C CA . LEU A 1 82 ? 10.373 15.735 -8.045 1.00 63.03 82 LEU A CA 1
ATOM 633 C C . LEU A 1 82 ? 9.369 15.065 -7.103 1.00 63.03 82 LEU A C 1
ATOM 635 O O . LEU A 1 82 ? 9.220 13.843 -7.096 1.00 63.03 82 LEU A O 1
ATOM 639 N N . ARG A 1 83 ? 8.658 15.866 -6.309 1.00 61.28 83 ARG A N 1
ATOM 640 C CA . ARG A 1 83 ? 7.539 15.374 -5.506 1.00 61.28 83 ARG A CA 1
ATOM 641 C C . ARG A 1 83 ? 6.297 15.289 -6.385 1.00 61.28 83 ARG A C 1
ATOM 643 O O . ARG A 1 83 ? 5.588 16.274 -6.554 1.00 61.28 83 ARG A O 1
ATOM 650 N N . LEU A 1 84 ? 6.047 14.110 -6.953 1.00 68.56 84 LEU A N 1
ATOM 651 C CA . LEU A 1 84 ? 4.710 13.767 -7.433 1.00 68.56 84 LEU A CA 1
ATOM 652 C C . LEU A 1 84 ? 3.834 13.523 -6.214 1.00 68.56 84 LEU A C 1
ATOM 654 O O . LEU A 1 84 ? 4.130 12.660 -5.402 1.00 68.56 84 LEU A O 1
ATOM 658 N N . SER A 1 85 ? 2.749 14.258 -6.091 1.00 66.38 85 SER A N 1
ATOM 659 C CA . SER A 1 85 ? 1.899 14.223 -4.904 1.00 66.38 85 SER A CA 1
ATOM 660 C C . SER A 1 85 ? 0.497 13.725 -5.242 1.00 66.38 85 SER A C 1
ATOM 662 O O . SER A 1 85 ? -0.511 14.176 -4.718 1.00 66.38 85 SER A O 1
ATOM 664 N N . THR A 1 86 ? 0.426 12.735 -6.125 1.00 75.31 86 THR A N 1
ATOM 665 C CA . THR A 1 86 ? -0.800 11.964 -6.311 1.00 75.31 86 THR A CA 1
ATOM 666 C C . THR A 1 86 ? -1.032 11.108 -5.067 1.00 75.31 86 THR A C 1
ATOM 668 O O . THR A 1 86 ? -0.131 10.378 -4.642 1.00 75.31 86 THR A O 1
ATOM 671 N N . VAL A 1 87 ? -2.233 11.179 -4.493 1.00 86.25 87 VAL A N 1
ATOM 672 C CA . VAL A 1 87 ? -2.644 10.364 -3.346 1.00 86.25 87 VAL A CA 1
ATOM 673 C C . VAL A 1 87 ? -3.940 9.641 -3.699 1.00 86.25 87 VAL A C 1
ATOM 675 O O . VAL A 1 87 ? -4.917 10.278 -4.065 1.00 86.25 87 VAL A O 1
ATOM 678 N N . SER A 1 88 ? -3.970 8.319 -3.571 1.00 86.44 88 SER A N 1
ATOM 679 C CA . SER A 1 88 ? -5.198 7.525 -3.672 1.00 86.44 88 SER A CA 1
ATOM 680 C C . SER A 1 88 ? -5.604 7.030 -2.289 1.00 86.44 88 SER A C 1
ATOM 682 O O . SER A 1 88 ? -4.749 6.641 -1.493 1.00 86.44 88 SER A O 1
ATOM 684 N N . THR A 1 89 ? -6.904 7.032 -1.990 1.00 88.19 89 THR A N 1
ATOM 685 C CA . THR A 1 89 ? -7.423 6.636 -0.673 1.00 88.19 89 THR A CA 1
ATOM 686 C C . THR A 1 89 ? -8.483 5.534 -0.804 1.00 88.19 89 THR A C 1
ATOM 688 O O . THR A 1 89 ? -9.193 5.418 -1.798 1.00 88.19 89 THR A O 1
ATOM 691 N N . VAL A 1 90 ? -8.609 4.674 0.200 1.00 87.00 90 VAL A N 1
ATOM 692 C CA . VAL A 1 90 ? -9.736 3.736 0.330 1.00 87.00 90 VAL A CA 1
ATOM 693 C C . VAL A 1 90 ? -10.137 3.642 1.789 1.00 87.00 90 VAL A C 1
ATOM 695 O O . VAL A 1 90 ? -9.269 3.631 2.658 1.00 87.00 90 VAL A O 1
ATOM 698 N N . GLU A 1 91 ? -11.437 3.543 2.060 1.00 89.31 91 GLU A N 1
ATOM 699 C CA . GLU A 1 91 ? -11.962 3.247 3.389 1.00 89.31 91 GLU A CA 1
ATOM 700 C C . GLU A 1 91 ? -12.699 1.907 3.394 1.00 89.31 91 GLU A C 1
ATOM 702 O O . GLU A 1 91 ? -13.452 1.579 2.485 1.00 89.31 91 GLU A O 1
ATOM 707 N N . TYR A 1 92 ? -12.518 1.101 4.431 1.00 85.81 92 TYR A N 1
ATOM 708 C CA . TYR A 1 92 ? -13.206 -0.186 4.536 1.00 85.81 92 TYR A CA 1
ATOM 709 C C . TYR A 1 92 ? -13.470 -0.546 5.992 1.00 85.81 92 TYR A C 1
ATOM 711 O O . TYR A 1 92 ? -12.840 -0.022 6.911 1.00 85.81 92 TYR A O 1
ATOM 719 N N . THR A 1 93 ? -14.421 -1.444 6.223 1.00 85.44 93 THR A N 1
ATOM 720 C CA . THR A 1 93 ? -14.682 -2.020 7.540 1.00 85.44 93 THR A CA 1
ATOM 721 C C . THR A 1 93 ? -14.179 -3.452 7.559 1.00 85.44 93 THR A C 1
ATOM 723 O O . THR A 1 93 ? -14.563 -4.297 6.749 1.00 85.44 93 THR A O 1
ATOM 726 N N . GLY A 1 94 ? -13.314 -3.739 8.523 1.00 81.19 94 GLY A N 1
ATOM 727 C CA . GLY A 1 94 ? -12.694 -5.048 8.646 1.00 81.19 94 GLY A CA 1
ATOM 728 C C . GLY A 1 94 ? -12.435 -5.442 10.088 1.00 81.19 94 GLY A C 1
ATOM 729 O O . GLY A 1 94 ? -12.881 -4.801 11.051 1.00 81.19 94 GLY A O 1
ATOM 730 N N . LYS A 1 95 ? -11.675 -6.523 10.233 1.00 73.94 95 LYS A N 1
ATOM 731 C CA . LYS A 1 95 ? -11.084 -6.935 11.503 1.00 73.94 95 LYS A CA 1
ATOM 732 C C . LYS A 1 95 ? -9.597 -6.611 11.466 1.00 73.94 95 LYS A C 1
ATOM 734 O O . LYS A 1 95 ? -8.903 -6.978 10.521 1.00 73.94 95 LYS A O 1
ATOM 739 N N . LEU A 1 96 ? -9.086 -5.976 12.521 1.00 67.06 96 LEU A N 1
ATOM 740 C CA . LEU A 1 96 ? -7.639 -5.891 12.711 1.00 67.06 96 LEU A CA 1
ATOM 741 C C . LEU A 1 96 ? -7.094 -7.308 12.864 1.00 67.06 96 LEU A C 1
ATOM 743 O O . LEU A 1 96 ? -7.473 -8.014 13.793 1.00 67.06 96 LEU A O 1
ATOM 747 N N . TRP A 1 97 ? -6.151 -7.712 12.015 1.00 67.25 97 TRP A N 1
ATOM 748 C CA . TRP A 1 97 ? -5.568 -9.059 12.078 1.00 67.25 97 TRP A CA 1
ATOM 749 C C . TRP A 1 97 ? -4.883 -9.383 13.411 1.00 67.25 97 TRP A C 1
ATOM 751 O O . TRP A 1 97 ? -4.568 -10.538 13.675 1.00 67.25 97 TRP A O 1
ATOM 761 N N . PHE A 1 98 ? -4.633 -8.365 14.233 1.00 67.56 98 PHE A N 1
ATOM 762 C CA . PHE A 1 98 ? -3.942 -8.468 15.510 1.00 67.56 98 PHE A CA 1
ATOM 763 C C . PHE A 1 98 ? -4.728 -7.901 16.704 1.00 67.56 98 PHE A C 1
ATOM 765 O O . PHE A 1 98 ? -4.234 -7.955 17.828 1.00 67.56 98 PHE A O 1
ATOM 772 N N . PHE A 1 99 ? -5.959 -7.412 16.507 1.00 67.38 99 PHE A N 1
ATOM 773 C CA . PHE A 1 99 ? -6.867 -7.056 17.603 1.00 67.38 99 PHE A CA 1
ATOM 774 C C . PHE A 1 99 ? -8.208 -7.761 17.426 1.00 67.38 99 PHE A C 1
ATOM 776 O O . PHE A 1 99 ? -8.797 -7.743 16.354 1.00 67.38 99 PHE A O 1
ATOM 783 N N . LYS A 1 100 ? -8.762 -8.302 18.517 1.00 68.44 100 LYS A N 1
ATOM 784 C CA . LYS A 1 100 ? -10.081 -8.966 18.527 1.00 68.44 100 LYS A CA 1
ATOM 785 C C . LYS A 1 100 ? -11.273 -8.013 18.304 1.00 68.44 100 LYS A C 1
ATOM 787 O O . LYS A 1 100 ? -12.414 -8.404 18.524 1.00 68.44 100 LYS A O 1
ATOM 792 N N . GLN A 1 101 ? -11.034 -6.760 17.921 1.00 71.19 101 GLN A N 1
ATOM 793 C CA . GLN A 1 101 ? -12.098 -5.787 17.704 1.00 71.19 101 GLN A CA 1
ATOM 794 C C . GLN A 1 101 ? -12.748 -6.009 16.335 1.00 71.19 101 GLN A C 1
ATOM 796 O O . GLN A 1 101 ? -12.081 -6.010 15.302 1.00 71.19 101 GLN A O 1
ATOM 801 N N . SER A 1 102 ? -14.066 -6.190 16.339 1.00 72.25 102 SER A N 1
ATOM 802 C CA . SER A 1 102 ? -14.899 -6.207 15.137 1.00 72.25 102 SER A CA 1
ATOM 803 C C . SER A 1 102 ? -15.376 -4.799 14.781 1.00 72.25 102 SER A C 1
ATOM 805 O O . SER A 1 102 ? -15.565 -3.980 15.681 1.00 72.25 102 SER A O 1
ATOM 807 N N . ARG A 1 103 ? -15.683 -4.564 13.498 1.00 80.38 103 ARG A N 1
ATOM 808 C CA . ARG A 1 103 ? -16.256 -3.302 12.987 1.00 80.38 103 ARG A CA 1
ATOM 809 C C . ARG A 1 103 ? -15.331 -2.095 13.163 1.00 80.38 103 ARG A C 1
ATOM 811 O O . ARG A 1 103 ? -15.778 -0.996 13.487 1.00 80.38 103 ARG A O 1
ATOM 818 N N . VAL A 1 104 ? -14.032 -2.311 12.977 1.00 87.38 104 VAL A N 1
ATOM 819 C CA . VAL A 1 104 ? -13.065 -1.215 12.917 1.00 87.38 104 VAL A CA 1
ATOM 820 C C . VAL A 1 104 ? -13.063 -0.673 11.495 1.00 87.38 104 VAL A C 1
ATOM 822 O O . VAL A 1 104 ? -13.023 -1.451 10.540 1.00 87.38 104 VAL A O 1
ATOM 825 N N . LYS A 1 105 ? -13.136 0.653 11.365 1.00 91.00 105 LYS A N 1
ATOM 826 C CA . LYS A 1 105 ? -12.959 1.325 10.082 1.00 91.00 105 LYS A CA 1
ATOM 827 C C . LYS A 1 105 ? -11.474 1.505 9.829 1.00 91.00 105 LYS A C 1
ATOM 829 O O . LYS A 1 105 ? -10.747 1.924 10.728 1.00 91.00 105 LYS A O 1
ATOM 834 N N . PHE A 1 106 ? -11.051 1.217 8.617 1.00 92.06 106 PHE A N 1
ATOM 835 C CA . PHE A 1 106 ? -9.699 1.409 8.130 1.00 92.06 106 PHE A CA 1
ATOM 836 C C . PHE A 1 106 ? -9.706 2.411 6.998 1.00 92.06 106 PHE A C 1
ATOM 838 O O . PHE A 1 106 ? -10.708 2.564 6.301 1.00 92.06 106 PHE A O 1
ATOM 845 N N . GLN A 1 107 ? -8.568 3.062 6.827 1.00 93.25 107 GLN A N 1
ATOM 846 C CA . GLN A 1 107 ? -8.289 3.919 5.696 1.00 93.25 107 GLN A CA 1
ATOM 847 C C . GLN A 1 107 ? -6.875 3.606 5.208 1.00 93.25 107 GLN A C 1
ATOM 849 O O . GLN A 1 107 ? -5.937 3.681 5.999 1.00 93.25 107 GLN A O 1
ATOM 854 N N . GLU A 1 108 ? -6.709 3.261 3.933 1.00 93.69 108 GLU A N 1
ATOM 855 C CA . GLU A 1 108 ? -5.386 3.220 3.298 1.00 93.69 108 GLU A CA 1
ATOM 856 C C . GLU A 1 108 ? -5.198 4.492 2.487 1.00 93.69 108 GLU A C 1
ATOM 858 O O . GLU A 1 108 ? -6.085 4.869 1.723 1.00 93.69 108 GLU A O 1
ATOM 863 N N . LYS A 1 109 ? -4.037 5.129 2.629 1.00 93.69 109 LYS A N 1
ATOM 864 C CA . LYS A 1 109 ? -3.603 6.237 1.779 1.00 93.69 109 LYS A CA 1
ATOM 865 C C . LYS A 1 109 ? -2.330 5.843 1.059 1.00 93.69 109 LYS A C 1
ATOM 867 O O . LYS A 1 109 ? -1.299 5.667 1.704 1.00 93.69 109 LYS A O 1
ATOM 872 N N . LEU A 1 110 ? -2.402 5.727 -0.256 1.00 94.00 110 LEU A N 1
ATOM 873 C CA . LEU A 1 110 ? -1.271 5.414 -1.110 1.00 94.00 110 LEU A CA 1
ATOM 874 C C . LEU A 1 110 ? -0.774 6.689 -1.782 1.00 94.00 110 LEU A C 1
ATOM 876 O O . LEU A 1 110 ? -1.561 7.433 -2.358 1.00 94.00 110 LEU A O 1
ATOM 880 N N . LYS A 1 111 ? 0.524 6.955 -1.702 1.00 92.81 111 LYS A N 1
ATOM 881 C CA . LYS A 1 111 ? 1.148 8.132 -2.314 1.00 92.81 111 LYS A CA 1
ATOM 882 C C . LYS A 1 111 ? 2.486 7.773 -2.937 1.00 92.81 111 LYS A C 1
ATOM 884 O O . LYS A 1 111 ? 3.165 6.856 -2.475 1.00 92.81 111 LYS A O 1
ATOM 889 N N . ILE A 1 112 ? 2.892 8.545 -3.935 1.00 92.62 112 ILE A N 1
ATOM 890 C CA . ILE A 1 112 ? 4.273 8.537 -4.420 1.00 92.62 112 ILE A CA 1
ATOM 891 C C . ILE A 1 112 ? 5.065 9.469 -3.496 1.00 92.62 112 ILE A C 1
ATOM 893 O O . ILE A 1 112 ? 4.771 10.655 -3.403 1.00 92.62 112 ILE A O 1
ATOM 897 N N . ALA A 1 113 ? 6.009 8.927 -2.733 1.00 91.75 113 ALA A N 1
ATOM 898 C CA . ALA A 1 113 ? 6.774 9.691 -1.750 1.00 91.75 113 ALA A CA 1
ATOM 899 C C . ALA A 1 113 ? 8.011 10.351 -2.372 1.00 91.75 113 ALA A C 1
ATOM 901 O O . ALA A 1 113 ? 8.342 11.492 -2.041 1.00 91.75 113 ALA A O 1
ATOM 902 N N . GLU A 1 114 ? 8.672 9.644 -3.287 1.00 91.12 114 GLU A N 1
ATOM 903 C CA . GLU A 1 114 ? 9.910 10.087 -3.917 1.00 91.12 114 GLU A CA 1
ATOM 904 C C . GLU A 1 114 ? 9.995 9.575 -5.353 1.00 91.12 114 GLU A C 1
ATOM 906 O O . GLU A 1 114 ? 9.644 8.430 -5.627 1.00 91.12 114 GLU A O 1
ATOM 911 N N . VAL A 1 115 ? 10.484 10.421 -6.260 1.00 89.44 115 VAL A N 1
ATOM 912 C CA . VAL A 1 115 ? 10.822 10.063 -7.640 1.00 89.44 115 VAL A CA 1
ATOM 913 C C . VAL A 1 115 ? 12.211 10.620 -7.926 1.00 89.44 115 VAL A C 1
ATOM 915 O O . VAL A 1 115 ? 12.449 11.822 -7.773 1.00 89.44 115 VAL A O 1
ATOM 918 N N . SER A 1 116 ? 13.139 9.762 -8.348 1.00 87.69 116 SER A N 1
ATOM 919 C CA . SER A 1 116 ? 14.462 10.213 -8.775 1.00 87.69 116 SER A CA 1
ATOM 920 C C . SER A 1 116 ? 14.374 11.048 -10.051 1.00 87.69 116 SER A C 1
ATOM 922 O O . SER A 1 116 ? 13.436 10.920 -10.837 1.00 87.69 116 SER A 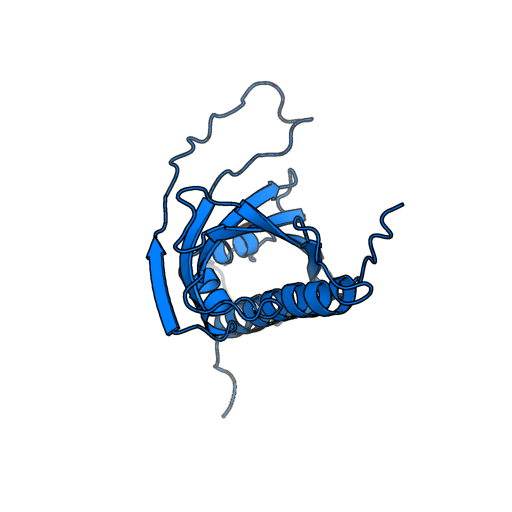O 1
ATOM 924 N N . HIS A 1 117 ? 15.379 11.889 -10.300 1.00 80.19 117 HIS A N 1
ATOM 925 C CA . HIS A 1 117 ? 15.385 12.789 -11.458 1.00 80.19 117 HIS A CA 1
ATOM 926 C C . HIS A 1 117 ? 15.196 12.059 -12.803 1.00 80.19 117 HIS A C 1
ATOM 928 O O . HIS A 1 117 ? 14.558 12.580 -13.711 1.00 80.19 117 HIS A O 1
ATOM 934 N N . CYS A 1 118 ? 15.709 10.831 -12.920 1.00 80.44 118 CYS A N 1
ATOM 935 C CA . CYS A 1 118 ? 15.584 10.003 -14.119 1.00 80.44 118 CYS A CA 1
ATOM 936 C C . CYS A 1 118 ? 14.363 9.066 -14.120 1.00 80.44 118 CYS A C 1
ATOM 938 O O . CYS A 1 118 ? 14.227 8.276 -15.048 1.00 80.44 118 CYS A O 1
ATOM 940 N N . GLY A 1 119 ? 13.514 9.091 -13.085 1.00 83.62 119 GLY A N 1
ATOM 941 C CA . GLY A 1 119 ? 12.329 8.229 -12.977 1.00 83.62 119 GLY A CA 1
ATOM 942 C C . GLY A 1 119 ? 12.625 6.738 -12.768 1.00 83.62 119 GLY A C 1
ATOM 943 O O . GLY A 1 119 ? 11.708 5.923 -12.798 1.00 83.62 119 GLY A O 1
ATOM 944 N N . ARG A 1 120 ? 13.895 6.371 -12.550 1.00 88.50 120 ARG A N 1
ATOM 945 C CA . ARG A 1 120 ? 14.354 4.973 -12.412 1.00 88.50 120 ARG A CA 1
ATOM 946 C C . ARG A 1 120 ? 14.248 4.423 -11.001 1.00 88.50 120 ARG A C 1
ATOM 948 O O . ARG A 1 120 ? 14.367 3.221 -10.804 1.00 88.50 120 ARG A O 1
ATOM 955 N N . PHE A 1 121 ? 14.080 5.309 -10.032 1.00 91.50 121 PHE A N 1
ATOM 956 C CA . PHE A 1 121 ? 13.864 4.963 -8.641 1.00 91.50 121 PHE A CA 1
ATOM 957 C C . PHE A 1 121 ? 12.637 5.721 -8.169 1.00 91.50 121 PHE A C 1
ATOM 959 O O . PHE A 1 121 ? 12.576 6.945 -8.323 1.00 91.50 121 PHE A O 1
ATOM 966 N N . VAL A 1 122 ? 11.670 4.993 -7.628 1.00 94.06 122 VAL A N 1
ATOM 967 C CA . VAL A 1 122 ? 10.443 5.567 -7.088 1.00 94.06 122 VAL A CA 1
ATOM 968 C C . VAL A 1 122 ? 10.091 4.868 -5.792 1.00 94.06 122 VAL A C 1
ATOM 970 O O . VAL A 1 122 ? 10.094 3.644 -5.736 1.00 94.06 122 VAL A O 1
ATOM 973 N N . THR A 1 123 ? 9.740 5.640 -4.771 1.00 94.94 123 THR A N 1
ATOM 974 C CA . THR A 1 123 ? 9.209 5.101 -3.519 1.00 94.94 123 THR A CA 1
ATOM 975 C C . THR A 1 123 ? 7.730 5.427 -3.430 1.00 94.94 123 THR A C 1
ATOM 977 O O . THR A 1 123 ? 7.330 6.591 -3.520 1.00 94.94 123 THR A O 1
ATOM 980 N N . ILE A 1 124 ? 6.911 4.402 -3.214 1.00 95.31 124 ILE A N 1
ATOM 981 C CA . ILE A 1 124 ? 5.501 4.549 -2.850 1.00 95.31 124 ILE A CA 1
ATOM 982 C C . ILE A 1 124 ? 5.313 4.242 -1.367 1.00 95.31 124 ILE A C 1
ATOM 984 O O . ILE A 1 124 ? 5.970 3.361 -0.814 1.00 95.31 124 ILE A O 1
ATOM 988 N N . GLU A 1 125 ? 4.399 4.957 -0.722 1.00 96.12 125 GLU A N 1
ATOM 989 C CA . GLU A 1 125 ? 4.034 4.733 0.675 1.00 96.12 125 GLU A CA 1
ATOM 990 C C . GLU A 1 125 ? 2.534 4.487 0.800 1.00 96.12 125 GLU A C 1
ATOM 992 O O . GLU A 1 125 ? 1.728 5.310 0.369 1.00 96.12 125 GLU A O 1
ATOM 997 N N . CYS A 1 126 ? 2.166 3.374 1.431 1.00 96.44 126 CYS A N 1
ATOM 998 C CA . CYS A 1 126 ? 0.812 3.054 1.857 1.00 96.44 126 CYS A CA 1
ATOM 999 C C . CYS A 1 126 ? 0.704 3.261 3.368 1.00 96.44 126 CYS A C 1
ATOM 1001 O O . CYS A 1 126 ? 1.298 2.518 4.149 1.00 96.44 126 CYS A O 1
ATOM 1003 N N . ILE A 1 127 ? -0.055 4.266 3.788 1.00 95.81 127 ILE A N 1
ATOM 1004 C CA . ILE A 1 127 ? -0.305 4.572 5.195 1.00 95.81 127 ILE A CA 1
ATOM 1005 C C . ILE A 1 127 ? -1.659 3.988 5.576 1.00 95.81 127 ILE A C 1
ATOM 1007 O O . ILE A 1 127 ? -2.683 4.390 5.024 1.00 95.81 127 ILE A O 1
ATOM 1011 N N . THR A 1 128 ? -1.670 3.086 6.552 1.00 94.62 128 THR A N 1
ATOM 1012 C CA . THR A 1 128 ? -2.900 2.540 7.122 1.00 94.62 128 THR A CA 1
ATOM 1013 C C . THR A 1 128 ? -3.278 3.324 8.370 1.00 94.62 128 THR A C 1
ATOM 1015 O O . THR A 1 128 ? -2.498 3.414 9.326 1.00 94.62 128 THR A O 1
ATOM 1018 N N . LYS A 1 129 ? -4.508 3.832 8.394 1.00 94.56 129 LYS A N 1
ATOM 1019 C CA . LYS A 1 129 ? -5.157 4.409 9.572 1.00 94.56 129 LYS A CA 1
ATOM 1020 C C . LYS A 1 129 ? -6.332 3.547 10.004 1.00 94.56 129 LYS A C 1
ATOM 1022 O O . LYS A 1 129 ? -6.931 2.846 9.190 1.00 94.56 129 LYS A O 1
ATOM 1027 N N . TYR A 1 130 ? -6.704 3.638 11.274 1.00 92.81 130 TYR A N 1
ATOM 1028 C CA . TYR A 1 130 ? -7.920 3.014 11.786 1.00 92.81 130 TYR A CA 1
ATOM 1029 C C . TYR A 1 130 ? -8.717 3.957 12.684 1.00 92.81 130 TYR A C 1
ATOM 1031 O O . TYR A 1 130 ? -8.186 4.899 13.271 1.00 92.81 130 TYR A O 1
ATOM 1039 N N . LYS A 1 131 ? -10.013 3.675 12.799 1.00 92.31 131 LYS A N 1
ATOM 1040 C CA . LYS A 1 131 ? -10.963 4.384 13.650 1.00 92.31 131 LYS A CA 1
ATOM 1041 C C . LYS A 1 131 ? -11.928 3.381 14.272 1.00 92.31 131 LYS A C 1
ATOM 1043 O O . LYS A 1 131 ? -12.507 2.532 13.592 1.00 92.31 131 LYS A O 1
ATOM 1048 N N . THR A 1 132 ? -12.093 3.463 15.588 1.00 89.81 132 THR A N 1
ATOM 1049 C CA . THR A 1 132 ? -13.031 2.608 16.333 1.00 89.81 132 THR A CA 1
ATOM 1050 C C . THR A 1 132 ? -14.400 3.274 16.429 1.00 89.81 132 THR A C 1
ATOM 1052 O O . THR A 1 132 ? -14.507 4.489 16.312 1.00 89.81 132 THR A O 1
ATOM 1055 N N . ALA A 1 133 ? -15.454 2.509 16.724 1.00 87.88 133 ALA A N 1
ATOM 1056 C CA . ALA A 1 133 ? -16.796 3.068 16.931 1.00 87.88 133 ALA A CA 1
ATOM 1057 C C . ALA A 1 133 ? -16.874 4.098 18.080 1.00 87.88 133 ALA A C 1
ATOM 1059 O O . ALA A 1 133 ? -17.802 4.897 18.123 1.00 87.88 133 ALA A O 1
ATOM 1060 N N . LYS A 1 134 ? -15.913 4.068 19.014 1.00 89.62 134 LYS A N 1
ATOM 1061 C CA . LYS A 1 134 ? -15.849 4.974 20.170 1.00 89.62 134 LYS A CA 1
ATOM 1062 C C . LYS A 1 134 ? -15.028 6.239 19.910 1.00 89.62 134 LYS A C 1
ATOM 1064 O O . LYS A 1 134 ? -15.082 7.152 20.723 1.00 89.62 134 LYS A O 1
ATOM 1069 N N . SER A 1 135 ? -14.250 6.277 18.828 1.00 90.62 135 SER A N 1
ATOM 1070 C CA . SER A 1 135 ? -13.378 7.404 18.493 1.00 90.62 135 SER A CA 1
ATOM 1071 C C . SER A 1 135 ? -13.889 8.108 17.245 1.00 90.62 135 SER A C 1
ATOM 1073 O O . SER A 1 135 ? -14.255 7.455 16.269 1.00 90.62 135 SER A O 1
ATOM 1075 N N . SER A 1 136 ? -13.882 9.439 17.245 1.00 91.31 136 SER A N 1
ATOM 1076 C CA . SER A 1 136 ? -14.064 10.240 16.031 1.00 91.31 136 SER A CA 1
ATOM 1077 C C . SER A 1 136 ? -12.757 10.413 15.243 1.00 91.31 136 SER A C 1
ATOM 1079 O O . SER A 1 136 ? -12.816 10.716 14.050 1.00 91.31 136 SER A O 1
ATOM 1081 N N . GLU A 1 137 ? -11.609 10.169 15.873 1.00 95.44 137 GLU A N 1
ATOM 1082 C CA . GLU A 1 137 ? -10.269 10.408 15.339 1.00 95.44 137 GLU A CA 1
ATOM 1083 C C . GLU A 1 137 ? -9.700 9.181 14.609 1.00 95.44 137 GLU A C 1
ATOM 1085 O O . GLU A 1 137 ? -9.902 8.036 15.032 1.00 95.44 137 GLU A O 1
ATOM 1090 N N . TRP A 1 138 ? -8.977 9.441 13.517 1.00 94.62 138 TRP A N 1
ATOM 1091 C CA . TRP A 1 138 ? -8.192 8.454 12.778 1.00 94.62 138 TRP A CA 1
ATOM 1092 C C . TRP A 1 138 ? -6.791 8.327 13.372 1.00 94.62 138 TRP A C 1
ATOM 1094 O O . TRP A 1 138 ? -6.096 9.326 13.530 1.00 94.62 138 TRP A O 1
ATOM 1104 N N . ILE A 1 139 ? -6.358 7.097 13.634 1.00 93.75 139 ILE A N 1
ATOM 1105 C CA . ILE A 1 139 ? -5.054 6.801 14.230 1.00 93.75 139 ILE A CA 1
ATOM 1106 C C . ILE A 1 139 ? -4.196 6.059 13.209 1.00 93.75 139 ILE A C 1
ATOM 1108 O O . ILE A 1 139 ? -4.598 5.005 12.712 1.00 93.75 139 ILE A O 1
ATOM 1112 N N . ASP A 1 140 ? -3.003 6.579 12.925 1.00 94.56 140 ASP A N 1
ATOM 1113 C CA . ASP A 1 140 ? -2.028 5.918 12.056 1.00 94.56 140 ASP A CA 1
ATOM 1114 C C . ASP A 1 140 ? -1.520 4.638 12.737 1.00 94.56 140 ASP A C 1
ATOM 1116 O O . ASP A 1 140 ? -1.058 4.669 13.880 1.00 94.56 140 ASP A O 1
ATOM 1120 N N . CYS A 1 141 ? -1.612 3.492 12.058 1.00 93.19 141 CYS A N 1
ATOM 1121 C CA . CYS A 1 141 ? -1.198 2.210 12.634 1.00 93.19 141 CYS A CA 1
ATOM 1122 C C . CYS A 1 141 ? -0.079 1.500 11.898 1.00 93.19 141 CYS A C 1
ATOM 1124 O O . CYS A 1 141 ? 0.678 0.768 12.541 1.00 93.19 141 CYS A O 1
ATOM 1126 N N . ALA A 1 142 ? 0.046 1.705 10.593 1.00 94.19 142 ALA A N 1
ATOM 1127 C CA . ALA A 1 142 ? 1.108 1.095 9.816 1.00 94.19 142 ALA A CA 1
ATOM 1128 C C . ALA A 1 142 ? 1.507 1.979 8.638 1.00 94.19 142 ALA A C 1
ATOM 1130 O O . ALA A 1 142 ? 0.693 2.743 8.122 1.00 94.19 142 ALA A O 1
ATOM 1131 N N . ILE A 1 143 ? 2.756 1.833 8.214 1.00 96.38 143 ILE A N 1
ATOM 1132 C CA . ILE A 1 143 ? 3.257 2.352 6.943 1.00 96.38 143 ILE A CA 1
ATOM 1133 C C . ILE A 1 143 ? 3.904 1.188 6.207 1.00 96.38 143 ILE A C 1
ATOM 1135 O O . ILE A 1 143 ? 4.676 0.431 6.797 1.00 96.38 143 ILE A O 1
ATOM 1139 N N . VAL A 1 144 ? 3.585 1.048 4.927 1.00 96.88 144 VAL A N 1
ATOM 1140 C CA . VAL A 1 144 ? 4.312 0.194 3.990 1.00 96.88 144 VAL A CA 1
ATOM 1141 C C . VAL A 1 144 ? 5.001 1.092 2.982 1.00 96.88 144 VAL A C 1
ATOM 1143 O O . VAL A 1 144 ? 4.333 1.864 2.304 1.00 96.88 144 VAL A O 1
ATOM 1146 N N . SER A 1 145 ? 6.317 0.979 2.872 1.00 96.69 145 SER A N 1
ATOM 1147 C CA . SER A 1 145 ? 7.111 1.665 1.856 1.00 96.69 145 SER A CA 1
ATOM 1148 C C . SER A 1 145 ? 7.576 0.635 0.835 1.00 96.69 145 SER A C 1
ATOM 1150 O O . SER A 1 145 ? 8.109 -0.408 1.212 1.00 96.69 145 SER A O 1
ATOM 1152 N N . CYS A 1 146 ? 7.378 0.908 -0.448 1.00 96.88 146 CYS A N 1
ATOM 1153 C CA . CYS A 1 146 ? 7.874 0.068 -1.528 1.00 96.88 146 CYS A CA 1
ATOM 1154 C C . CYS A 1 146 ? 8.766 0.900 -2.440 1.00 96.88 146 CYS A C 1
ATOM 1156 O O . CYS A 1 146 ? 8.313 1.871 -3.045 1.00 96.88 146 CYS A O 1
ATOM 1158 N N . ASP A 1 147 ? 10.034 0.510 -2.512 1.00 95.31 147 ASP A N 1
ATOM 1159 C CA . ASP A 1 147 ? 10.990 1.083 -3.447 1.00 95.31 147 ASP A CA 1
ATOM 1160 C C . ASP A 1 147 ? 10.948 0.274 -4.745 1.00 95.31 147 ASP A C 1
ATOM 1162 O O . ASP A 1 147 ? 11.054 -0.955 -4.727 1.00 95.31 147 ASP A O 1
ATOM 1166 N N . ILE A 1 148 ? 10.797 0.974 -5.863 1.00 94.50 148 ILE A N 1
ATOM 1167 C CA . ILE A 1 148 ? 10.729 0.433 -7.216 1.00 94.50 148 ILE A CA 1
ATOM 1168 C C . ILE A 1 148 ? 11.973 0.910 -7.953 1.00 94.50 148 ILE A C 1
ATOM 1170 O O . ILE A 1 148 ? 12.168 2.113 -8.140 1.00 94.50 148 ILE A O 1
ATOM 1174 N N . VAL A 1 149 ? 12.816 -0.031 -8.370 1.00 92.25 149 VAL A N 1
ATOM 117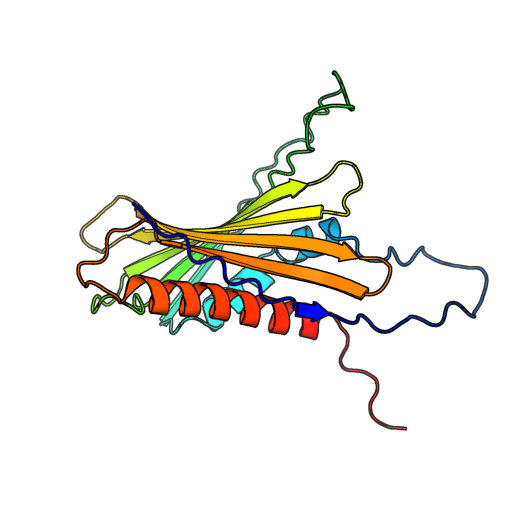5 C CA . VAL A 1 149 ? 14.057 0.253 -9.096 1.00 92.25 149 VAL A CA 1
ATOM 1176 C C . VAL A 1 149 ? 13.974 -0.359 -10.492 1.00 92.25 149 VAL A C 1
ATOM 1178 O O . VAL A 1 149 ? 13.825 -1.572 -10.628 1.00 92.25 149 VAL A O 1
ATOM 1181 N N . ASP A 1 150 ? 14.090 0.479 -11.523 1.00 89.50 150 ASP A N 1
ATOM 1182 C CA . ASP A 1 150 ? 14.278 0.066 -12.920 1.00 89.50 150 ASP A CA 1
ATOM 1183 C C . ASP A 1 150 ? 15.735 -0.374 -13.144 1.00 89.50 150 ASP A C 1
ATOM 1185 O O . ASP A 1 150 ? 16.634 0.447 -13.377 1.00 89.50 150 ASP A O 1
ATOM 1189 N N . ASP A 1 151 ? 15.972 -1.683 -13.073 1.00 85.75 151 ASP A N 1
ATOM 1190 C CA . ASP A 1 151 ? 17.230 -2.301 -13.468 1.00 85.75 151 ASP A CA 1
ATOM 1191 C C . ASP A 1 151 ? 17.119 -2.811 -14.909 1.00 85.75 151 ASP A C 1
ATOM 1193 O O . ASP A 1 151 ? 16.609 -3.896 -15.176 1.00 85.75 151 ASP A O 1
ATOM 1197 N N . LYS A 1 152 ? 17.691 -2.052 -15.849 1.00 80.69 152 LYS A N 1
ATOM 1198 C CA . LYS A 1 152 ? 17.746 -2.388 -17.287 1.00 80.69 152 LYS A CA 1
ATOM 1199 C C . LYS A 1 152 ? 18.160 -3.830 -17.592 1.00 80.69 152 LYS A C 1
ATOM 1201 O O . LYS A 1 152 ? 17.799 -4.343 -18.644 1.00 80.69 152 LYS A O 1
ATOM 1206 N N . SER A 1 153 ? 18.954 -4.455 -16.723 1.00 83.69 153 SER A N 1
ATOM 1207 C CA . SER A 1 153 ? 19.444 -5.817 -16.929 1.00 83.69 153 SER A CA 1
ATOM 1208 C C . SER A 1 153 ? 18.532 -6.902 -16.352 1.00 83.69 153 SER A C 1
ATOM 1210 O O . SER A 1 153 ? 18.638 -8.057 -16.757 1.00 83.69 153 SER A O 1
ATOM 1212 N N . LYS A 1 154 ? 17.653 -6.556 -15.405 1.00 78.19 154 LYS A N 1
ATOM 1213 C CA . LYS A 1 154 ? 16.863 -7.514 -14.609 1.00 78.19 154 LYS A CA 1
ATOM 1214 C C . LYS A 1 154 ? 15.368 -7.189 -14.549 1.00 78.19 154 LYS A C 1
ATOM 1216 O O . LYS A 1 154 ? 14.627 -7.917 -13.898 1.00 78.19 154 LYS A O 1
ATOM 1221 N N . GLY A 1 155 ? 14.922 -6.121 -15.205 1.00 84.88 155 GLY A N 1
ATOM 1222 C CA . GLY A 1 155 ? 13.570 -5.592 -15.059 1.00 84.88 155 GLY A CA 1
ATOM 1223 C C . GLY A 1 155 ? 13.414 -4.793 -13.765 1.00 84.88 155 GLY A C 1
ATOM 1224 O O . GLY A 1 155 ? 14.347 -4.141 -13.293 1.00 84.88 155 GLY A O 1
ATOM 1225 N N . PHE A 1 156 ? 12.224 -4.838 -13.173 1.00 85.06 156 PHE A N 1
ATOM 1226 C CA . PHE A 1 156 ? 11.943 -4.082 -11.954 1.00 85.06 156 PHE A CA 1
ATOM 1227 C C . PHE A 1 156 ? 12.300 -4.892 -10.720 1.00 85.06 156 PHE A C 1
ATOM 1229 O O . PHE A 1 156 ? 11.930 -6.062 -10.598 1.00 85.06 156 PHE A O 1
ATOM 1236 N N . GLN A 1 157 ? 12.989 -4.237 -9.792 1.00 90.06 157 GLN A N 1
ATOM 1237 C CA . GLN A 1 157 ? 13.193 -4.740 -8.444 1.00 90.06 157 GLN A CA 1
ATOM 1238 C C . GLN A 1 157 ? 12.274 -3.982 -7.494 1.00 90.06 157 GLN A C 1
ATOM 1240 O O . GLN A 1 157 ? 12.284 -2.750 -7.454 1.00 90.06 157 GLN A O 1
ATOM 1245 N N . LEU A 1 158 ? 11.491 -4.738 -6.732 1.00 91.38 158 LEU A N 1
ATOM 1246 C CA . LEU A 1 158 ? 10.603 -4.217 -5.702 1.00 91.38 158 LEU A CA 1
ATOM 1247 C C . LEU A 1 158 ? 11.191 -4.546 -4.334 1.00 91.38 158 LEU A C 1
ATOM 1249 O O . LEU A 1 158 ? 11.492 -5.707 -4.065 1.00 91.38 158 LEU A O 1
ATOM 1253 N N . ASN A 1 159 ? 11.334 -3.541 -3.474 1.00 93.81 159 ASN A N 1
ATOM 1254 C CA . ASN A 1 159 ? 11.771 -3.711 -2.090 1.00 93.81 159 ASN A CA 1
ATOM 1255 C C . ASN A 1 159 ? 10.695 -3.175 -1.142 1.00 93.81 159 ASN A C 1
ATOM 1257 O O . ASN A 1 159 ? 10.500 -1.963 -1.042 1.00 93.81 159 ASN A O 1
ATOM 1261 N N . VAL A 1 160 ? 9.987 -4.075 -0.459 1.00 94.94 160 VAL A N 1
ATOM 1262 C CA . VAL A 1 160 ? 8.853 -3.735 0.410 1.00 94.94 160 VAL A CA 1
ATOM 1263 C C . VAL A 1 160 ? 9.273 -3.767 1.876 1.00 94.94 160 VAL A C 1
ATOM 1265 O O . VAL A 1 160 ? 9.764 -4.765 2.398 1.00 94.94 160 VAL A O 1
ATOM 1268 N N . ARG A 1 161 ? 9.029 -2.666 2.581 1.00 94.69 161 ARG A N 1
ATOM 1269 C CA . ARG A 1 161 ? 9.313 -2.487 4.007 1.00 94.69 161 ARG A CA 1
ATOM 1270 C C . ARG A 1 161 ? 8.032 -2.099 4.730 1.00 94.69 161 ARG A C 1
ATOM 1272 O O . ARG A 1 161 ? 7.206 -1.385 4.173 1.00 94.69 161 ARG A O 1
ATOM 1279 N N . SER A 1 162 ? 7.857 -2.559 5.967 1.00 94.44 162 SER A N 1
ATOM 1280 C CA . SER A 1 162 ? 6.709 -2.162 6.784 1.00 94.44 162 SER A CA 1
ATOM 1281 C C . SER A 1 162 ? 7.092 -1.808 8.214 1.00 94.44 162 SER A C 1
ATOM 1283 O O . SER A 1 162 ? 7.901 -2.474 8.872 1.00 94.44 162 SER A O 1
ATOM 1285 N N . ASP A 1 163 ? 6.437 -0.767 8.710 1.00 93.88 163 ASP A N 1
ATOM 1286 C CA . ASP A 1 163 ? 6.555 -0.277 10.068 1.00 93.88 163 ASP A CA 1
ATOM 1287 C C . ASP A 1 163 ? 5.192 -0.224 10.747 1.00 93.88 163 ASP A C 1
ATOM 1289 O O . ASP A 1 163 ? 4.176 0.145 10.161 1.00 93.88 163 ASP A O 1
ATOM 1293 N N . LEU A 1 164 ? 5.189 -0.600 12.025 1.00 92.56 164 LEU A N 1
ATOM 1294 C CA . LEU A 1 164 ? 4.036 -0.469 12.904 1.00 92.56 164 LEU A CA 1
ATOM 1295 C C . LEU A 1 164 ? 4.188 0.798 13.732 1.00 92.56 164 LEU A C 1
ATOM 1297 O O . LEU A 1 164 ? 5.175 0.949 14.453 1.00 92.56 164 LEU A O 1
ATOM 1301 N N . LEU A 1 165 ? 3.190 1.670 13.645 1.00 92.69 165 LEU A N 1
ATOM 1302 C CA . LEU A 1 165 ? 3.162 2.959 14.337 1.00 92.69 165 LEU A CA 1
ATOM 1303 C C . LEU A 1 165 ? 2.447 2.893 15.688 1.00 92.69 165 LEU A C 1
ATOM 1305 O O . LEU A 1 165 ? 2.604 3.774 16.530 1.00 92.69 165 LEU A O 1
ATOM 1309 N N . ILE A 1 166 ? 1.692 1.823 15.924 1.00 88.62 166 ILE A N 1
ATOM 1310 C CA . ILE A 1 166 ? 1.043 1.567 17.206 1.00 88.62 166 ILE A CA 1
ATOM 1311 C C . ILE A 1 166 ? 1.869 0.644 18.092 1.00 88.62 166 ILE A C 1
ATOM 1313 O O . ILE A 1 166 ? 2.498 -0.320 17.649 1.00 88.62 166 ILE A O 1
ATOM 1317 N N . LYS A 1 167 ? 1.788 0.907 19.396 1.00 84.75 167 LYS A N 1
ATOM 1318 C CA . LYS A 1 167 ? 2.299 0.000 20.419 1.00 84.75 167 LYS A CA 1
ATOM 1319 C C . LYS A 1 167 ? 1.346 -1.180 20.554 1.00 84.75 167 LYS A C 1
ATOM 1321 O O . LYS A 1 167 ? 0.178 -1.010 20.898 1.00 84.75 167 LYS A O 1
ATOM 1326 N N . LEU A 1 168 ? 1.855 -2.376 20.294 1.00 80.75 168 LEU A N 1
ATOM 1327 C CA . LEU A 1 168 ? 1.109 -3.604 20.523 1.00 80.75 168 LEU A CA 1
ATOM 1328 C C . LEU A 1 168 ? 1.292 -4.058 21.975 1.00 80.75 168 LEU A C 1
ATOM 1330 O O . LEU A 1 168 ? 2.411 -4.009 22.485 1.00 80.75 168 LEU A O 1
ATOM 1334 N N . PRO A 1 169 ? 0.227 -4.536 22.638 1.00 71.75 169 PRO A N 1
ATOM 1335 C CA . PRO A 1 169 ? 0.290 -4.951 24.038 1.00 71.75 169 PRO A CA 1
ATOM 1336 C C . PRO A 1 169 ? 1.102 -6.238 24.270 1.00 71.75 169 PRO A C 1
ATOM 1338 O O . PRO A 1 169 ? 1.372 -6.582 25.414 1.00 71.75 169 PRO A O 1
ATOM 1341 N N . LEU A 1 170 ? 1.484 -6.963 23.212 1.00 71.94 170 LEU A N 1
ATOM 1342 C CA . LEU A 1 170 ? 2.135 -8.270 23.311 1.00 71.94 170 LEU A CA 1
ATOM 1343 C C . LEU A 1 170 ? 3.569 -8.220 22.775 1.00 71.94 170 LEU A C 1
ATOM 1345 O O . LEU A 1 170 ? 3.803 -7.905 21.604 1.00 71.94 170 LEU A O 1
ATOM 1349 N N . LEU A 1 171 ? 4.522 -8.580 23.640 1.00 74.62 171 LEU A N 1
ATOM 1350 C CA . LEU A 1 171 ? 5.930 -8.752 23.288 1.00 74.62 171 LEU A CA 1
ATOM 1351 C C . LEU A 1 171 ? 6.061 -9.840 22.208 1.00 74.62 171 LEU A C 1
ATOM 1353 O O . LEU A 1 171 ? 5.528 -10.936 22.350 1.00 74.62 171 LEU A O 1
ATOM 1357 N N . GLY A 1 172 ? 6.753 -9.526 21.112 1.00 78.19 172 GLY A N 1
ATOM 1358 C CA . GLY A 1 172 ? 7.082 -10.486 20.049 1.00 78.19 172 GLY A CA 1
ATOM 1359 C C . GLY A 1 172 ? 6.101 -10.575 18.872 1.00 78.19 172 GLY A C 1
ATOM 1360 O O . GLY A 1 172 ? 6.500 -11.041 17.809 1.00 78.19 172 GLY A O 1
ATOM 1361 N N . LEU A 1 173 ? 4.866 -10.065 18.971 1.00 80.25 173 LEU A N 1
ATOM 1362 C CA . LEU A 1 173 ? 3.929 -10.110 17.829 1.00 80.25 173 LEU A CA 1
ATOM 1363 C C . LEU A 1 173 ? 4.253 -9.107 16.715 1.00 80.25 173 LEU A C 1
ATOM 1365 O O . LEU A 1 173 ? 3.841 -9.305 15.571 1.00 80.25 173 LEU A O 1
ATOM 1369 N N . GLY A 1 174 ? 5.002 -8.046 17.027 1.00 84.38 174 GLY A N 1
ATOM 1370 C CA . GLY A 1 174 ? 5.316 -6.984 16.069 1.00 84.38 174 GLY A CA 1
ATOM 1371 C C . GLY A 1 174 ? 5.997 -7.494 14.797 1.00 84.38 174 GLY A C 1
ATOM 1372 O O . GLY A 1 174 ? 5.654 -7.040 13.710 1.00 84.38 174 GLY A O 1
ATOM 1373 N N . GLY A 1 175 ? 6.898 -8.477 14.912 1.00 88.31 175 GLY A N 1
ATOM 1374 C CA . GLY A 1 175 ? 7.579 -9.071 13.756 1.00 88.31 175 GLY A CA 1
ATOM 1375 C C . GLY A 1 175 ? 6.623 -9.826 12.831 1.00 88.31 175 GLY A C 1
ATOM 1376 O O . GLY A 1 175 ? 6.597 -9.575 11.628 1.00 88.31 175 GLY A O 1
ATOM 1377 N N . SER A 1 176 ? 5.776 -10.694 13.392 1.00 89.00 176 SER A N 1
ATOM 1378 C CA . SER A 1 176 ? 4.789 -11.463 12.621 1.00 89.00 176 SER A CA 1
ATOM 1379 C C . SER A 1 176 ? 3.772 -10.566 11.919 1.00 89.00 176 SER A C 1
ATOM 1381 O O . SER A 1 176 ? 3.392 -10.828 10.780 1.00 89.00 176 SER A O 1
ATOM 1383 N N . ILE A 1 177 ? 3.349 -9.486 12.579 1.00 88.31 177 ILE A N 1
ATOM 1384 C CA . ILE A 1 177 ? 2.394 -8.535 12.008 1.00 88.31 177 ILE A CA 1
ATOM 1385 C C . ILE A 1 177 ? 3.037 -7.736 10.875 1.00 88.31 177 ILE A C 1
ATOM 1387 O O . ILE A 1 177 ? 2.434 -7.649 9.811 1.00 88.31 177 ILE A O 1
ATOM 1391 N N . ARG A 1 178 ? 4.263 -7.224 11.055 1.00 90.94 178 ARG A N 1
ATOM 1392 C CA . ARG A 1 178 ? 5.024 -6.569 9.973 1.00 90.94 178 ARG A CA 1
ATOM 1393 C C . ARG A 1 178 ? 5.171 -7.495 8.768 1.00 90.94 178 ARG A C 1
ATOM 1395 O O . ARG A 1 178 ? 4.810 -7.116 7.661 1.00 90.94 178 ARG A O 1
ATOM 1402 N N . LYS A 1 179 ? 5.586 -8.749 8.990 1.00 90.94 179 LYS A N 1
ATOM 1403 C CA . LYS A 1 179 ? 5.707 -9.749 7.918 1.00 90.94 179 LYS A CA 1
ATOM 1404 C C . LYS A 1 179 ? 4.382 -9.973 7.187 1.00 90.94 179 LYS A C 1
ATOM 1406 O O . LYS A 1 179 ? 4.372 -10.051 5.964 1.00 90.94 179 LYS A O 1
ATOM 1411 N N . LYS A 1 180 ? 3.263 -10.046 7.915 1.00 90.44 180 LYS A N 1
ATOM 1412 C CA . LYS A 1 180 ? 1.932 -10.186 7.310 1.00 90.44 180 LYS A CA 1
ATOM 1413 C C . LYS A 1 180 ? 1.532 -8.951 6.500 1.00 90.44 180 LYS A C 1
ATOM 1415 O O . LYS A 1 180 ? 0.993 -9.106 5.409 1.00 90.44 180 LYS A O 1
ATOM 1420 N N . ILE A 1 181 ? 1.795 -7.749 7.011 1.00 91.88 181 ILE A N 1
ATOM 1421 C CA . ILE A 1 181 ? 1.519 -6.486 6.314 1.00 91.88 181 ILE A CA 1
ATOM 1422 C C . ILE A 1 181 ? 2.332 -6.405 5.016 1.00 91.88 181 ILE A C 1
ATOM 1424 O O . ILE A 1 181 ? 1.731 -6.259 3.954 1.00 91.88 181 ILE A O 1
ATOM 1428 N N . SER A 1 182 ? 3.657 -6.579 5.087 1.00 93.19 182 SER A N 1
ATOM 1429 C CA . SER A 1 182 ? 4.528 -6.590 3.904 1.00 93.19 182 SER A CA 1
ATOM 1430 C C . SER A 1 182 ? 4.102 -7.661 2.903 1.00 93.19 182 SER A C 1
ATOM 1432 O O . SER A 1 182 ? 3.889 -7.343 1.741 1.00 93.19 182 SER A O 1
ATOM 1434 N N . GLY A 1 183 ? 3.872 -8.898 3.355 1.00 92.94 183 GLY A N 1
ATOM 1435 C CA . GLY A 1 183 ? 3.469 -9.992 2.468 1.00 92.94 183 GLY A CA 1
ATOM 1436 C C . GLY A 1 183 ? 2.105 -9.774 1.808 1.00 92.94 183 GLY A C 1
ATOM 1437 O O . GLY A 1 183 ? 1.916 -10.134 0.653 1.00 92.94 183 GLY A O 1
ATOM 1438 N N . THR A 1 184 ? 1.150 -9.142 2.500 1.00 93.44 184 THR A N 1
ATOM 1439 C CA . THR A 1 184 ? -0.141 -8.783 1.882 1.00 93.44 184 THR A CA 1
ATOM 1440 C C . THR A 1 184 ? 0.057 -7.739 0.789 1.00 93.44 184 THR A C 1
ATOM 1442 O O . THR A 1 184 ? -0.531 -7.861 -0.282 1.00 93.44 184 THR A O 1
ATOM 1445 N N . PHE A 1 185 ? 0.900 -6.734 1.043 1.00 94.44 185 PHE A N 1
ATOM 1446 C CA . PHE A 1 185 ? 1.220 -5.716 0.050 1.00 94.44 185 PHE A CA 1
ATOM 1447 C C . PHE A 1 185 ? 1.925 -6.326 -1.165 1.00 94.44 185 PHE A C 1
ATOM 1449 O O . PHE A 1 185 ? 1.466 -6.126 -2.281 1.00 94.44 185 PHE A O 1
ATOM 1456 N N . GLU A 1 186 ? 2.969 -7.133 -0.959 1.00 93.75 186 GLU A N 1
ATOM 1457 C CA . GLU A 1 186 ? 3.686 -7.855 -2.022 1.00 93.75 186 GLU A CA 1
ATOM 1458 C C . GLU A 1 186 ? 2.747 -8.723 -2.867 1.00 93.75 186 GLU A C 1
ATOM 1460 O O . GLU A 1 186 ? 2.802 -8.680 -4.094 1.00 93.75 186 GLU A O 1
ATOM 1465 N N . ASN A 1 187 ? 1.837 -9.465 -2.229 1.00 93.12 187 ASN A N 1
ATOM 1466 C CA . ASN A 1 187 ? 0.838 -10.265 -2.934 1.00 93.12 187 ASN A CA 1
ATOM 1467 C C . ASN A 1 187 ? -0.095 -9.398 -3.789 1.00 93.12 187 ASN A C 1
ATOM 1469 O O . ASN A 1 187 ? -0.414 -9.789 -4.911 1.00 93.12 187 ASN A O 1
ATOM 1473 N N . ALA A 1 188 ? -0.494 -8.222 -3.292 1.00 93.88 188 ALA A N 1
ATOM 1474 C CA . ALA A 1 188 ? -1.285 -7.270 -4.067 1.00 93.88 188 ALA A CA 1
ATOM 1475 C C . ALA A 1 188 ? -0.501 -6.765 -5.284 1.00 93.88 188 ALA A C 1
ATOM 1477 O O . ALA A 1 188 ? -1.046 -6.737 -6.384 1.00 93.88 188 ALA A O 1
ATOM 1478 N N . VAL A 1 189 ? 0.787 -6.430 -5.115 1.00 92.75 189 VAL A N 1
ATOM 1479 C CA . VAL A 1 189 ? 1.652 -6.007 -6.229 1.00 92.75 189 VAL A CA 1
ATOM 1480 C C . VAL A 1 189 ? 1.766 -7.106 -7.278 1.00 92.75 189 VAL A C 1
ATOM 1482 O O . VAL A 1 189 ? 1.554 -6.843 -8.457 1.00 92.75 189 VAL A O 1
ATOM 1485 N N . ASN A 1 190 ? 2.046 -8.339 -6.860 1.00 90.69 190 ASN A N 1
ATOM 1486 C CA . ASN A 1 190 ? 2.205 -9.469 -7.772 1.00 90.69 190 ASN A CA 1
ATOM 1487 C C . ASN A 1 190 ? 0.911 -9.783 -8.533 1.00 90.69 190 ASN A C 1
ATOM 1489 O O . ASN A 1 190 ? 0.956 -10.013 -9.737 1.00 90.69 190 ASN A O 1
ATOM 1493 N N . SER A 1 191 ? -0.233 -9.767 -7.847 1.00 90.75 191 SER A N 1
ATOM 1494 C CA . SER A 1 191 ? -1.543 -9.994 -8.463 1.00 90.75 191 SER A CA 1
ATOM 1495 C C . SER A 1 191 ? -1.888 -8.890 -9.466 1.00 90.75 191 SER A C 1
ATOM 1497 O O . SER A 1 191 ? -2.232 -9.166 -10.614 1.00 90.75 191 SER A O 1
ATOM 1499 N N . PHE A 1 192 ? -1.704 -7.630 -9.063 1.00 89.62 192 PHE A N 1
ATOM 1500 C CA . PHE A 1 192 ? -1.997 -6.468 -9.891 1.00 89.62 192 PHE A CA 1
ATOM 1501 C C . PHE A 1 192 ? -1.090 -6.397 -11.125 1.00 89.62 192 PHE A C 1
ATOM 1503 O O . PHE A 1 192 ? -1.586 -6.348 -12.246 1.00 89.62 192 PHE A O 1
ATOM 1510 N N . LEU A 1 193 ? 0.236 -6.451 -10.945 1.00 87.75 193 LEU A N 1
ATOM 1511 C CA . LEU A 1 193 ? 1.192 -6.381 -12.055 1.00 87.75 193 LEU A CA 1
ATOM 1512 C C . LEU A 1 193 ? 1.158 -7.638 -12.934 1.00 87.75 193 LEU A C 1
ATOM 1514 O O . LEU A 1 193 ? 1.291 -7.523 -14.150 1.00 87.75 193 LEU A O 1
ATOM 1518 N N . GLY A 1 194 ? 0.931 -8.818 -12.350 1.00 84.31 194 GLY A N 1
ATOM 1519 C CA . GLY A 1 194 ? 0.736 -10.059 -13.101 1.00 84.31 194 GLY A CA 1
ATOM 1520 C C . GLY A 1 194 ? -0.521 -10.030 -13.975 1.00 84.31 194 GLY A C 1
ATOM 1521 O O . GLY A 1 194 ? -0.522 -10.596 -15.063 1.00 84.31 194 GLY A O 1
ATOM 1522 N N . GLY A 1 195 ? -1.567 -9.314 -13.550 1.00 68.56 195 GLY A N 1
ATOM 1523 C CA . GLY A 1 195 ? -2.735 -9.030 -14.385 1.00 68.56 195 GLY A CA 1
ATOM 1524 C C . GLY A 1 195 ? -2.461 -8.048 -15.533 1.00 68.56 195 GLY A C 1
ATOM 1525 O O . GLY A 1 195 ? -3.143 -8.111 -16.554 1.00 68.56 195 GLY A O 1
ATOM 1526 N N . LEU A 1 196 ? -1.460 -7.165 -15.401 1.00 63.78 196 LEU A N 1
ATOM 1527 C CA . LEU A 1 196 ? -1.056 -6.227 -16.462 1.00 63.78 196 LEU A CA 1
ATOM 1528 C C . LEU A 1 196 ? -0.222 -6.905 -17.557 1.00 63.78 196 LEU A C 1
ATOM 1530 O O . LEU A 1 196 ? -0.269 -6.495 -18.718 1.00 63.78 196 LEU A O 1
ATOM 1534 N N . THR A 1 197 ? 0.530 -7.952 -17.217 1.00 58.22 197 THR A N 1
ATOM 1535 C CA . THR A 1 197 ? 1.189 -8.816 -18.200 1.00 58.22 197 THR A CA 1
ATOM 1536 C C . THR A 1 197 ? 0.145 -9.767 -18.792 1.00 58.22 197 THR A C 1
ATOM 1538 O O . THR A 1 197 ? -0.214 -10.754 -18.161 1.00 58.22 197 THR A O 1
ATOM 1541 N N . CYS A 1 198 ? -0.398 -9.430 -19.966 1.00 39.34 198 CYS A N 1
ATOM 1542 C CA . CYS A 1 198 ? -1.517 -10.133 -20.613 1.00 39.34 198 CYS A CA 1
ATOM 1543 C C . CYS A 1 198 ? -1.495 -11.674 -20.472 1.00 39.34 198 CYS A C 1
ATOM 1545 O O . CYS A 1 198 ? -0.474 -12.303 -20.765 1.00 39.34 198 CYS A O 1
ATOM 1547 N N . PRO A 1 199 ? -2.644 -12.313 -20.172 1.00 42.41 199 PRO A N 1
ATOM 1548 C CA . PRO A 1 199 ? -2.829 -13.751 -20.311 1.00 42.41 199 PRO A CA 1
ATOM 1549 C C . PRO A 1 199 ? -3.030 -14.104 -21.791 1.00 42.41 199 PRO A C 1
ATOM 1551 O O . PRO A 1 199 ? -4.138 -14.391 -22.232 1.00 42.41 199 PRO A O 1
ATOM 1554 N N . SER A 1 200 ? -1.973 -14.056 -22.597 1.00 46.84 200 SER A N 1
ATOM 1555 C CA . SER A 1 200 ? -2.046 -14.546 -23.976 1.00 46.84 200 SER A CA 1
ATOM 1556 C C . SER A 1 200 ? -0.669 -14.912 -24.510 1.00 46.84 200 SER A C 1
ATOM 1558 O O . SER A 1 200 ? -0.078 -14.128 -25.234 1.00 46.84 200 SER A O 1
ATOM 1560 N N . PHE A 1 201 ? -0.182 -16.095 -24.140 1.00 37.22 201 PHE A N 1
ATOM 1561 C CA . PHE A 1 201 ? 0.529 -17.019 -25.033 1.00 37.22 201 PHE A CA 1
ATOM 1562 C C . PHE A 1 201 ? 0.503 -18.405 -24.385 1.00 37.22 201 PHE A C 1
ATOM 1564 O O . PHE A 1 201 ? 1.482 -18.889 -23.831 1.00 37.22 201 PHE A O 1
ATOM 1571 N N . ASN A 1 202 ? -0.665 -19.038 -24.422 1.00 35.62 202 ASN A N 1
ATOM 1572 C CA . ASN A 1 202 ? -0.729 -20.486 -24.470 1.00 35.62 202 ASN A CA 1
ATOM 1573 C C . ASN A 1 202 ? -1.629 -20.865 -25.644 1.00 35.62 202 ASN A C 1
ATOM 1575 O O . ASN A 1 202 ? -2.732 -20.339 -25.781 1.00 35.62 202 ASN A O 1
ATOM 1579 N N . THR A 1 203 ? -1.100 -21.807 -26.423 1.00 35.06 203 THR A N 1
ATOM 1580 C CA . THR A 1 203 ? -1.746 -22.607 -27.467 1.00 35.06 203 THR A CA 1
ATOM 1581 C C . THR A 1 203 ? -1.882 -21.963 -28.852 1.00 35.06 203 THR A C 1
ATOM 1583 O O . THR A 1 203 ? -2.921 -21.407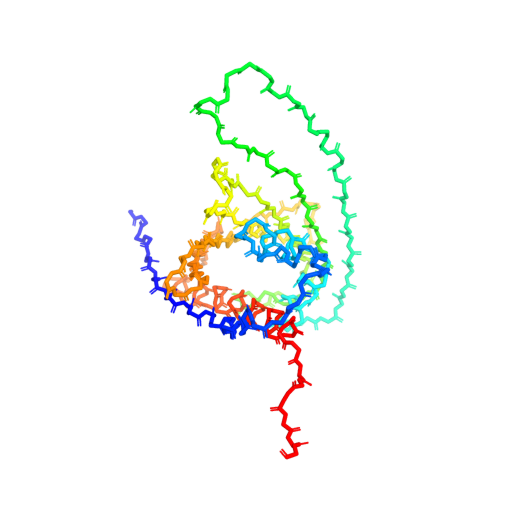 -29.192 1.00 35.06 203 THR A O 1
ATOM 1586 N N . LEU A 1 204 ? -0.845 -22.144 -29.678 1.00 32.38 204 LEU A N 1
ATOM 1587 C CA . LEU A 1 204 ? -0.925 -22.929 -30.920 1.00 32.38 204 LEU A CA 1
ATOM 1588 C C . LEU A 1 204 ? 0.422 -23.616 -31.171 1.00 32.38 204 LEU A C 1
ATOM 1590 O O . LEU A 1 204 ? 1.454 -22.921 -31.059 1.00 32.38 204 LEU A O 1
#

Organism: NCBI:txid122233

Sequence (204 aa):
MNLTSVMMITITVVVGAFDAATSDHFNSITIPDAKNIALAMNSKEFLQELVRLKDTVDEVYYQENDKIGLESQILNPLNNPLRLSTVSTVEYTGKLWFFKQSRVKFQEKLKIAEVSHCGRFVTIECITKYKTAKSSEWIDCAIVSCDIVDDKSKGFQLNVRSDLLIKLPLLGLGGSIRKKISGTFENAVNSFLGGLTCPSFNTL